Protein 8DY3 (pdb70)

Radius of gyration: 17.43 Å; Cα contacts (8 Å, |Δi|>4): 649; chains: 1; bounding box: 45×39×39 Å

Solvent-accessible surface area: 10621 Å² total; per-residue (Å²): 122,29,98,10,76,10,37,53,77,47,120,56,134,60,42,69,63,12,116,1,30,0,95,5,47,60,39,68,9,55,64,51,85,0,1,0,0,23,26,17,98,87,13,14,9,27,8,0,0,6,0,20,2,52,98,59,67,41,135,53,8,88,83,10,117,62,68,9,71,5,36,24,56,118,97,81,29,8,0,42,0,52,3,77,58,3,84,42,65,6,30,1,51,0,10,0,0,13,8,66,51,76,32,7,2,25,78,29,0,103,11,1,80,0,50,7,52,121,116,68,58,89,76,68,26,45,128,57,70,42,10,28,4,73,19,45,64,47,71,30,52,27,37,73,46,67,154,0,77,0,28,0,132,10,78,90,71,1,49,38,72,76,0,0,0,0,1,20,50,109,93,101,25,2,88,7,0,0,63,18,2,73,41,103,14,124,80,16,42,116,39,1,50,10,62,38,73,24,51,72,3,41,0,17,0,56,135,2,46,100,88,1,27,4,38,0,10,0,0,0,17,109,18,113,19,33,20,22,1,56,9,0,107,3,60,98,117,71,154

Secondary structure (DSSP, 8-state):
--EEEEPPPEEE-TT--EEEEEEEESS-GGGSEEEEEEE-TT---EEEEEEETTTTEEEE-TTTBTTEEEEEEGGGTEEEEEESS--GGG-EEEEEEEE-SSSSS-EE---EEEEE---PPPTT--TT-PPPEEEE-SEEEE-TT--EEEEEEEEEEE-GGGEEEEEE-TTS--EEEEETTTEEPTT--TTEEEEEEEEEEEEEESS--GGG-SEEEEEE-SSSSPEE---EEEEEPP-

B-factor: mean 24.26, std 7.74, range [11.68, 59.35]

Foldseek 3Di:
DWAKAKDAAAEEAWFAKDKIKIAIDDDQLQQKKKWKWWAAVPFFIHTAKIARQVVRDIDGAPVCVVAWGWGADNVRSMIMIMGNTDDQRRQTWMKMFIGNLQFAGAYIYWTYGYHYPDDYDDLQDDPPPDKHWAKPPQEAAEAFFAKDKIKIFIPWFAQLQFKFKWWAAPPTDIHTAGGSQFHGHPPHDVLWGKDDGTGIIMIMRRGHHPRRQTWMKMWGDRDPPTDIHRTYGYHYHDD

CATH classification: 2.60.40.10 (+1 more: 2.60.40.10)

Nearest PDB structures (foldseek):
  8dy3-assembly1_A  TM=1.004E+00  e=2.533E-52  Homo sapiens
  4h0i-assembly1_A  TM=9.393E-01  e=2.538E-33  Mus musculus
  8dgr-assembly1_A  TM=9.103E-01  e=3.191E-29  Artichoke mottled crinkle virus
  7zwf-assembly1_B-2  TM=9.165E-01  e=5.424E-29  Mus musculus
  7z4t-assembly1_H  TM=5.509E-01  e=1.084E-21  Homo sapiens

Structure (mmCIF, N/CA/C/O backbone):
data_8DY3
#
_entry.id   8DY3
#
_cell.length_a   63.030
_cell.length_b   63.030
_cell.length_c   124.960
_cell.angle_alpha   90.000
_cell.angle_beta   90.000
_cell.angle_gamma   90.000
#
_symmetry.space_group_name_H-M   'P 41 21 2'
#
loop_
_entity.id
_entity.type
_entity.pdbx_description
1 polymer 'spFv GLK2 HL'
2 non-polymer 'SULFATE ION'
3 water water
#
loop_
_atom_site.group_PDB
_atom_site.id
_atom_site.type_symbol
_atom_site.label_atom_id
_atom_site.label_alt_id
_atom_site.label_comp_id
_atom_site.label_asym_id
_atom_site.label_entity_id
_atom_site.label_seq_id
_atom_site.pdbx_PDB_ins_code
_atom_site.Cartn_x
_atom_site.Cartn_y
_atom_site.Cartn_z
_atom_site.occupancy
_atom_site.B_iso_or_equiv
_atom_site.auth_seq_id
_atom_site.auth_comp_id
_atom_site.auth_asym_id
_atom_site.auth_atom_id
_atom_site.pdbx_PDB_model_num
ATOM 1 N N . GLU A 1 1 ? 58.035 45.260 140.066 1.00 32.49 1 GLU A N 1
ATOM 2 C CA . GLU A 1 1 ? 58.868 44.071 140.199 1.00 33.37 1 GLU A CA 1
ATOM 3 C C . GLU A 1 1 ? 58.090 42.821 139.788 1.00 25.65 1 GLU A C 1
ATOM 4 O O . GLU A 1 1 ? 56.906 42.698 140.089 1.00 23.56 1 GLU A O 1
ATOM 6 N N . VAL A 1 2 ? 58.761 41.899 139.097 1.00 23.22 2 VAL A N 1
ATOM 7 C CA . VAL A 1 2 ? 58.154 40.610 138.773 1.00 20.36 2 VAL A CA 1
ATOM 8 C C . VAL A 1 2 ? 58.048 39.772 140.039 1.00 22.56 2 VAL A C 1
ATOM 9 O O . VAL A 1 2 ? 59.032 39.616 140.777 1.00 22.44 2 VAL A O 1
ATOM 13 N N . GLN A 1 3 ? 56.864 39.203 140.286 1.00 19.38 3 GLN A N 1
ATOM 14 C CA . GLN A 1 3 ? 56.690 38.269 141.391 1.00 20.90 3 GLN A CA 1
ATOM 15 C C . GLN A 1 3 ? 55.814 37.100 140.970 1.00 21.39 3 GLN A C 1
ATOM 16 O O . GLN A 1 3 ? 54.890 37.253 140.171 1.00 19.91 3 GLN A O 1
ATOM 22 N N . LEU A 1 4 ? 56.114 35.933 141.536 1.00 18.77 4 LEU A N 1
ATOM 23 C CA . LEU A 1 4 ? 55.256 34.755 141.457 1.00 17.60 4 LEU A CA 1
ATOM 24 C C . LEU A 1 4 ? 54.891 34.360 142.875 1.00 19.21 4 LEU A C 1
ATOM 25 O O . LEU A 1 4 ? 55.781 34.160 143.709 1.00 18.65 4 LEU A O 1
ATOM 30 N N . VAL A 1 5 ? 53.592 34.265 143.158 1.00 18.71 5 VAL A N 1
ATOM 31 C CA . VAL A 1 5 ? 53.096 33.977 144.496 1.00 19.82 5 VAL A CA 1
ATOM 32 C C . VAL A 1 5 ? 52.297 32.684 144.435 1.00 19.04 5 VAL A C 1
ATOM 33 O O . VAL A 1 5 ? 51.332 32.585 143.663 1.00 19.19 5 VAL A O 1
ATOM 37 N N . GLN A 1 6 ? 52.674 31.714 145.264 1.00 17.93 6 GLN A N 1
ATOM 38 C CA . GLN A 1 6 ? 52.066 30.388 145.233 1.00 18.08 6 GLN A CA 1
ATOM 39 C C . GLN A 1 6 ? 51.106 30.189 146.399 1.00 19.14 6 GLN A C 1
ATOM 40 O O . GLN A 1 6 ? 51.139 30.910 147.401 1.00 19.69 6 GLN A O 1
ATOM 46 N N . SER A 1 7 ? 50.245 29.185 146.264 1.00 18.41 7 SER A N 1
ATOM 47 C CA . SER A 1 7 ? 49.244 28.917 147.287 1.00 18.79 7 SER A CA 1
ATOM 48 C C . SER A 1 7 ? 49.883 28.224 148.499 1.00 21.09 7 SER A C 1
ATOM 49 O O . SER A 1 7 ? 51.053 27.825 148.481 1.00 18.38 7 SER A O 1
ATOM 52 N N . GLY A 1 8 ? 49.096 28.081 149.576 1.00 20.52 8 GLY A N 1
ATOM 53 C CA . GLY A 1 8 ? 49.643 27.652 150.849 1.00 20.33 8 GLY A CA 1
ATOM 54 C C . GLY A 1 8 ? 49.872 26.152 150.944 1.00 21.52 8 GLY A C 1
ATOM 55 O O . GLY A 1 8 ? 49.464 25.374 150.085 1.00 19.74 8 GLY A O 1
ATOM 56 N N . ALA A 1 9 ? 50.521 25.750 152.038 1.00 19.19 9 ALA A N 1
ATOM 57 C CA . ALA A 1 9 ? 50.878 24.355 152.260 1.00 20.81 9 ALA A CA 1
ATOM 58 C C . ALA A 1 9 ? 49.651 23.446 152.260 1.00 24.19 9 ALA A C 1
ATOM 59 O O . ALA A 1 9 ? 48.555 23.841 152.662 1.00 21.98 9 ALA A O 1
ATOM 61 N N . GLU A 1 10 ? 49.862 22.202 151.827 1.00 21.21 10 GLU A N 1
ATOM 62 C CA . GLU A 1 10 ? 48.815 21.192 151.704 1.00 19.16 10 GLU A CA 1
ATOM 63 C C . GLU A 1 10 ? 49.241 19.912 152.395 1.00 21.49 10 GLU A C 1
ATOM 64 O O . GLU A 1 10 ? 50.407 19.510 152.314 1.00 20.45 10 GLU A O 1
ATOM 70 N N . VAL A 1 11 ? 48.281 19.252 153.048 1.00 20.27 11 VAL A N 1
ATOM 71 C CA . VAL A 1 11 ? 48.490 17.946 153.656 1.00 19.66 11 VAL A CA 1
ATOM 72 C C . VAL A 1 11 ? 47.407 17.007 153.142 1.00 20.65 11 VAL A C 1
ATOM 73 O O . VAL A 1 11 ? 46.215 17.292 153.293 1.00 22.46 11 VAL A O 1
ATOM 77 N N . LYS A 1 12 ? 47.822 15.879 152.573 1.00 20.98 12 LYS A N 1
ATOM 78 C CA . LYS A 1 12 ? 46.921 14.982 151.869 1.00 21.71 12 LYS A CA 1
ATOM 79 C C . LYS A 1 12 ? 47.305 13.543 152.157 1.00 22.18 12 LYS A C 1
ATOM 80 O O . LYS A 1 12 ? 48.377 13.249 152.687 1.00 23.37 12 LYS A O 1
ATOM 86 N N . LYS A 1 13 ? 46.414 12.634 151.785 1.00 22.12 13 LYS A N 1
ATOM 87 C CA . LYS A 1 13 ? 46.678 11.214 151.845 1.00 23.11 13 LYS A CA 1
ATOM 88 C C . LYS A 1 13 ? 46.809 10.665 150.428 1.00 20.67 13 LYS A C 1
ATOM 89 O O . LYS A 1 13 ? 46.263 11.264 149.492 1.00 19.67 13 LYS A O 1
ATOM 95 N N . PRO A 1 14 ? 47.549 9.569 150.228 1.00 18.63 14 PRO A N 1
ATOM 96 C CA . PRO A 1 14 ? 47.683 8.990 148.881 1.00 19.34 14 PRO A CA 1
ATOM 97 C C . PRO A 1 14 ? 46.323 8.725 148.248 1.00 19.07 14 PRO A C 1
ATOM 98 O O . PRO A 1 14 ? 45.369 8.321 148.920 1.00 19.93 14 PRO A O 1
ATOM 102 N N . GLY A 1 15 ? 46.241 8.970 146.938 1.00 17.98 15 GLY A N 1
ATOM 103 C CA . GLY A 1 15 ? 45.035 8.813 146.171 1.00 21.40 15 GLY A CA 1
ATOM 104 C C . GLY A 1 15 ? 44.255 10.096 145.992 1.00 18.50 15 GLY A C 1
ATOM 105 O O . GLY A 1 15 ? 43.503 10.224 145.014 1.00 20.50 15 GLY A O 1
ATOM 106 N N . GLU A 1 16 ? 44.404 11.042 146.915 1.00 18.01 16 GLU A N 1
ATOM 107 C CA . GLU A 1 16 ? 43.622 12.260 146.827 1.00 17.57 16 GLU A CA 1
ATOM 108 C C . GLU A 1 16 ? 44.105 13.123 145.670 1.00 18.24 16 GLU A C 1
ATOM 109 O O . GLU A 1 16 ? 45.265 13.062 145.256 1.00 17.01 16 GLU A O 1
ATOM 115 N N . SER A 1 17 ? 43.185 13.895 145.120 1.00 17.80 17 SER A N 1
ATOM 116 C CA . SER A 1 17 ? 43.524 14.891 144.120 1.00 17.69 17 SER A CA 1
ATOM 117 C C . SER A 1 17 ? 43.939 16.176 144.820 1.00 18.18 17 SER A C 1
ATOM 118 O O . SER A 1 17 ? 43.612 16.414 145.986 1.00 20.57 17 SER A O 1
ATOM 121 N N . LEU A 1 18 ? 44.669 17.010 144.090 1.00 17.26 18 LEU A N 1
ATOM 122 C CA . LEU A 1 18 ? 45.148 18.265 144.645 1.00 18.42 18 LEU A CA 1
ATOM 123 C C . LEU A 1 18 ? 45.476 19.193 143.492 1.00 17.73 18 LEU A C 1
ATOM 124 O O . LEU A 1 18 ? 46.073 18.761 142.504 1.00 18.82 18 LEU A O 1
ATOM 129 N N . LYS A 1 19 ? 45.130 20.472 143.644 1.00 20.85 19 LYS A N 1
ATOM 130 C CA . LYS A 1 19 ? 45.466 21.499 142.665 1.00 17.20 19 LYS A CA 1
ATOM 131 C C . LYS A 1 19 ? 46.091 22.671 143.403 1.00 18.70 19 LYS A C 1
ATOM 132 O O . LYS A 1 19 ? 45.476 23.205 144.329 1.00 18.99 19 LYS A O 1
ATOM 138 N N . ILE A 1 20 ? 47.318 23.045 143.018 1.00 18.53 20 ILE A N 1
ATOM 139 C CA . ILE A 1 20 ? 47.988 24.201 143.610 1.00 16.39 20 ILE A CA 1
ATOM 140 C C . ILE A 1 20 ? 48.199 25.268 142.541 1.00 17.32 20 ILE A C 1
ATOM 141 O O . ILE A 1 20 ? 48.166 24.994 141.340 1.00 17.67 20 ILE A O 1
ATOM 146 N N . SER A 1 21 ? 48.408 26.507 142.988 1.00 16.64 21 SER A N 1
ATOM 147 C CA . SER A 1 21 ? 48.380 27.632 142.072 1.00 17.51 21 SER A CA 1
ATOM 148 C C . SER A 1 21 ? 49.625 28.509 142.186 1.00 17.80 21 SER A C 1
ATOM 149 O O . SER A 1 21 ? 50.323 28.545 143.210 1.00 17.63 21 SER A O 1
ATOM 152 N N . CYS A 1 22 ? 49.843 29.261 141.110 1.00 17.33 22 CYS A N 1
ATOM 153 C CA . CYS A 1 22 ? 51.005 30.128 140.944 1.00 15.95 22 CYS A CA 1
ATOM 154 C C . CYS A 1 22 ? 50.521 31.395 140.254 1.00 18.08 22 CYS A C 1
ATOM 155 O O . CYS A 1 22 ? 50.221 31.358 139.058 1.00 19.29 22 CYS A O 1
ATOM 158 N N . LYS A 1 23 ? 50.473 32.510 140.985 1.00 17.54 23 LYS A N 1
ATOM 159 C CA . LYS A 1 23 ? 49.959 33.784 140.473 1.00 20.12 23 LYS A CA 1
ATOM 160 C C . LYS A 1 23 ? 51.099 34.716 140.075 1.00 17.45 23 LYS A C 1
ATOM 161 O O . LYS A 1 23 ? 51.962 35.031 140.902 1.00 20.83 23 LYS A O 1
ATOM 167 N N . GLY A 1 24 ? 51.087 35.191 138.830 1.00 15.86 24 GLY A N 1
ATOM 168 C CA . GLY A 1 24 ? 52.105 36.114 138.372 1.00 17.75 24 GLY A CA 1
ATOM 169 C C . GLY A 1 24 ? 51.670 37.572 138.497 1.00 20.48 24 GLY A C 1
ATOM 170 O O . GLY A 1 24 ? 50.500 37.906 138.366 1.00 20.08 24 GLY A O 1
ATOM 171 N N . SER A 1 25 ? 52.632 38.453 138.763 1.00 20.14 25 SER A N 1
ATOM 172 C CA . SER A 1 25 ? 52.320 39.871 138.891 1.00 19.76 25 SER A CA 1
ATOM 173 C C . SER A 1 25 ? 53.516 40.678 138.416 1.00 19.46 25 SER A C 1
ATOM 174 O O . SER A 1 25 ? 54.660 40.229 138.517 1.00 18.98 25 SER A O 1
ATOM 177 N N . GLY A 1 26 ? 53.250 41.882 137.915 1.00 17.58 26 GLY A N 1
ATOM 178 C CA . GLY A 1 26 ? 54.312 42.764 137.459 1.00 18.52 26 GLY A CA 1
ATOM 179 C C . GLY A 1 26 ? 54.883 42.476 136.088 1.00 20.55 26 GLY A C 1
ATOM 180 O O . GLY A 1 26 ? 55.962 42.993 135.759 1.00 21.31 26 GLY A O 1
ATOM 181 N N . TYR A 1 27 ? 54.202 41.681 135.270 1.00 17.17 27 TYR A N 1
ATOM 182 C CA . TYR A 1 27 ? 54.689 41.371 133.935 1.00 19.32 27 TYR A CA 1
ATOM 183 C C . TYR A 1 27 ? 53.525 40.808 133.131 1.00 19.10 27 TYR A C 1
ATOM 184 O O . TYR A 1 27 ? 52.490 40.433 133.684 1.00 19.97 27 TYR A O 1
ATOM 193 N N . SER A 1 28 ? 53.705 40.760 131.813 1.00 22.41 28 SER A N 1
ATOM 194 C CA A SER A 1 28 ? 52.682 40.243 130.911 0.56 22.79 28 SER A CA 1
ATOM 195 C CA B SER A 1 28 ? 52.686 40.240 130.902 0.44 22.33 28 SER A CA 1
ATOM 196 C C . SER A 1 28 ? 52.684 38.719 130.966 1.00 21.81 28 SER A C 1
ATOM 197 O O . SER A 1 28 ? 53.569 38.069 130.397 1.00 21.39 28 SER A O 1
ATOM 202 N N . PHE A 1 29 ? 51.672 38.158 131.626 1.00 20.26 29 PHE A N 1
ATOM 203 C CA . PHE A 1 29 ? 51.614 36.726 131.905 1.00 21.91 29 PHE A CA 1
ATOM 204 C C . PHE A 1 29 ? 51.779 35.877 130.649 1.00 23.92 29 PHE A C 1
ATOM 205 O O . PHE A 1 29 ? 52.538 34.903 130.645 1.00 23.34 29 PHE A O 1
ATOM 213 N N . THR A 1 30 ? 51.070 36.216 129.571 1.00 23.34 30 THR A N 1
ATOM 214 C CA . THR A 1 30 ? 51.066 35.324 128.411 1.00 23.91 30 THR A CA 1
ATOM 215 C C . THR A 1 30 ? 52.372 35.339 127.630 1.00 25.10 30 THR A C 1
ATOM 216 O O . THR A 1 30 ? 52.545 34.500 126.739 1.00 27.44 30 THR A O 1
ATOM 220 N N . SER A 1 31 ? 53.293 36.249 127.940 1.00 22.12 31 SER A N 1
ATOM 221 C CA . SER A 1 31 ? 54.545 36.370 127.216 1.00 23.00 31 SER A CA 1
ATOM 222 C C . SER A 1 31 ? 55.637 35.453 127.747 1.00 23.26 31 SER A C 1
ATOM 223 O O . SER A 1 31 ? 56.720 35.397 127.157 1.00 21.84 31 SER A O 1
ATOM 226 N N . TYR A 1 32 ? 55.394 34.743 128.842 1.00 21.79 32 TYR A N 1
ATOM 227 C CA . TYR A 1 32 ? 56.416 33.894 129.444 1.00 22.45 32 TYR A CA 1
ATOM 228 C C . TYR A 1 32 ? 55.828 32.537 129.782 1.00 19.88 32 TYR A C 1
ATOM 229 O O . TYR A 1 32 ? 54.675 32.435 130.213 1.00 24.30 32 TYR A O 1
ATOM 238 N N . TRP A 1 33 ? 56.632 31.498 129.626 1.00 17.92 33 TRP A N 1
ATOM 239 C CA . TRP A 1 33 ? 56.175 30.169 129.986 1.00 17.55 33 TRP A CA 1
ATOM 240 C C . TRP A 1 33 ? 56.349 29.964 131.489 1.00 18.51 33 TRP A C 1
ATOM 241 O O . TRP A 1 33 ? 57.165 30.629 132.124 1.00 20.97 33 TRP A O 1
ATOM 252 N N . ILE A 1 34 ? 55.552 29.068 132.065 1.00 17.79 34 ILE A N 1
ATOM 253 C CA . ILE A 1 34 ? 55.661 28.734 133.483 1.00 16.10 34 ILE A CA 1
ATOM 254 C C . ILE A 1 34 ? 56.087 27.278 133.594 1.00 19.31 34 ILE A C 1
ATOM 255 O O . ILE A 1 34 ? 55.389 26.389 133.094 1.00 16.76 34 ILE A O 1
ATOM 260 N N . SER A 1 35 ? 57.198 27.036 134.288 1.00 16.50 35 SER A N 1
ATOM 261 C CA . SER A 1 35 ? 57.669 25.691 134.611 1.00 15.95 35 SER A CA 1
ATOM 262 C C . SER A 1 35 ? 57.309 25.351 136.050 1.00 17.71 35 SER A C 1
ATOM 263 O O . SER A 1 35 ? 57.230 26.234 136.906 1.00 16.82 35 SER A O 1
ATOM 266 N N . TRP A 1 36 ? 57.091 24.062 136.313 1.00 14.81 36 TRP A N 1
ATOM 267 C CA . TRP A 1 36 ? 56.943 23.561 137.672 1.00 15.82 36 TRP A CA 1
ATOM 268 C C . TRP A 1 36 ? 58.157 22.707 138.031 1.00 15.67 36 TRP A C 1
ATOM 269 O O . TRP A 1 36 ? 58.584 21.863 137.235 1.00 15.31 36 TRP A O 1
ATOM 280 N N . VAL A 1 37 ? 58.694 22.917 139.235 1.00 15.62 37 VAL A N 1
ATOM 281 C CA . VAL A 1 37 ? 59.938 22.296 139.684 1.00 14.33 37 VAL A CA 1
ATOM 282 C C . VAL A 1 37 ? 59.697 21.721 141.075 1.00 16.85 37 VAL A C 1
ATOM 283 O O . VAL A 1 37 ? 59.142 22.401 141.942 1.00 18.66 37 VAL A O 1
ATOM 287 N N . ARG A 1 38 ? 60.106 20.479 141.290 1.00 14.26 38 ARG A N 1
ATOM 288 C CA . ARG A 1 38 ? 59.874 19.782 142.548 1.00 19.56 38 ARG A CA 1
ATOM 289 C C . ARG A 1 38 ? 61.184 19.596 143.304 1.00 17.92 38 ARG A C 1
ATOM 290 O O . ARG A 1 38 ? 62.246 19.448 142.702 1.00 18.61 38 ARG A O 1
ATOM 298 N N . GLN A 1 39 ? 61.111 19.619 144.630 1.00 14.89 39 GLN A N 1
ATOM 299 C CA . GLN A 1 39 ? 62.271 19.287 145.452 1.00 15.38 39 GLN A CA 1
ATOM 300 C C . GLN A 1 39 ? 61.790 18.394 146.588 1.00 16.62 39 GLN A C 1
ATOM 301 O O . GLN A 1 39 ? 61.276 18.891 147.590 1.00 16.51 39 GLN A O 1
ATOM 307 N N . MET A 1 40 ? 61.910 17.083 146.402 1.00 18.04 40 MET A N 1
ATOM 308 C CA . MET A 1 40 ? 61.597 16.162 147.484 1.00 18.75 40 MET A CA 1
ATOM 309 C C . MET A 1 40 ? 62.580 16.377 148.628 1.00 20.28 40 MET A C 1
ATOM 310 O O . MET A 1 40 ? 63.688 16.878 148.414 1.00 18.57 40 MET A O 1
ATOM 315 N N . PRO A 1 41 ? 62.179 16.032 149.862 1.00 23.03 41 PRO A N 1
ATOM 316 C CA . PRO A 1 41 ? 63.047 16.276 151.025 1.00 22.76 41 PRO A CA 1
ATOM 317 C C . PRO A 1 41 ? 64.426 15.659 150.848 1.00 19.32 41 PRO A C 1
ATOM 318 O O . PRO A 1 41 ? 64.549 14.454 150.600 1.00 20.08 41 PRO A O 1
ATOM 322 N N . GLY A 1 42 ? 65.461 16.491 150.925 1.00 23.38 42 GLY A N 1
ATOM 323 C CA . GLY A 1 42 ? 66.829 16.046 150.789 1.00 21.79 42 GLY A CA 1
ATOM 324 C C . GLY A 1 42 ? 67.317 15.845 149.372 1.00 23.28 42 GLY A C 1
ATOM 325 O O . GLY A 1 42 ? 68.476 15.449 149.191 1.00 25.24 42 GLY A O 1
ATOM 326 N N . CYS A 1 43 ? 66.494 16.118 148.361 1.00 20.56 43 CYS A N 1
ATOM 327 C CA . CYS A 1 43 ? 66.855 15.870 146.971 1.00 19.37 43 CYS A CA 1
ATOM 328 C C . CYS A 1 43 ? 67.121 17.179 146.234 1.00 20.63 43 CYS A C 1
ATOM 329 O O . CYS A 1 43 ? 66.894 18.280 146.744 1.00 21.57 43 CYS A O 1
ATOM 332 N N . GLY A 1 44 ? 67.633 17.038 145.019 1.00 20.89 44 GLY A N 1
ATOM 333 C CA . GLY A 1 44 ? 67.865 18.180 144.160 1.00 24.68 44 GLY A CA 1
ATOM 334 C C . GLY A 1 44 ? 66.592 18.616 143.461 1.00 23.11 44 GLY A C 1
ATOM 335 O O . GLY A 1 44 ? 65.527 18.023 143.604 1.00 22.92 44 GLY A O 1
ATOM 336 N N . LEU A 1 45 ? 66.715 19.683 142.682 1.00 19.67 45 LEU A N 1
ATOM 337 C CA . LEU A 1 45 ? 65.575 20.198 141.933 1.00 19.06 45 LEU A CA 1
ATOM 338 C C . LEU A 1 45 ? 65.254 19.281 140.757 1.00 17.08 45 LEU A C 1
ATOM 339 O O . LEU A 1 45 ? 66.158 18.785 140.087 1.00 17.36 45 LEU A O 1
ATOM 344 N N . GLU A 1 46 ? 63.958 19.073 140.492 1.00 16.17 46 GLU A N 1
ATOM 345 C CA . GLU A 1 46 ? 63.487 18.274 139.358 1.00 16.17 46 GLU A CA 1
ATOM 346 C C . GLU A 1 46 ? 62.508 19.093 138.537 1.00 16.19 46 GLU A C 1
ATOM 347 O O . GLU A 1 46 ? 61.474 19.513 139.060 1.00 16.82 46 GLU A O 1
ATOM 353 N N . TRP A 1 47 ? 62.776 19.239 137.242 1.00 16.93 47 TRP A N 1
ATOM 354 C CA . TRP A 1 47 ? 61.839 19.911 136.340 1.00 15.18 47 TRP A CA 1
ATOM 355 C C . TRP A 1 47 ? 60.685 18.962 135.995 1.00 18.14 47 TRP A C 1
ATOM 356 O O . TRP A 1 47 ? 60.922 17.838 135.529 1.00 19.76 47 TRP A O 1
ATOM 367 N N . MET A 1 48 ? 59.443 19.393 136.251 1.00 15.72 48 MET A N 1
ATOM 368 C CA . MET A 1 48 ? 58.272 18.545 136.031 1.00 15.34 48 MET A CA 1
ATOM 369 C C . MET A 1 48 ? 57.626 18.752 134.672 1.00 17.12 48 MET A C 1
ATOM 370 O O . MET A 1 48 ? 57.120 17.795 134.076 1.00 18.00 48 MET A O 1
ATOM 375 N N . GLY A 1 49 ? 57.590 19.987 134.203 1.00 16.45 49 GLY A N 1
ATOM 376 C CA . GLY A 1 49 ? 56.852 20.303 132.998 1.00 15.64 49 GLY A CA 1
ATOM 377 C C . GLY A 1 49 ? 56.706 21.801 132.861 1.00 17.34 49 GLY A C 1
ATOM 378 O O . GLY A 1 49 ? 57.158 22.575 133.708 1.00 16.47 49 GLY A O 1
ATOM 379 N N . ILE A 1 50 ? 56.060 22.202 131.772 1.00 15.24 50 ILE A N 1
ATOM 380 C CA . ILE A 1 50 ? 56.010 23.615 131.420 1.00 17.66 50 ILE A CA 1
ATOM 381 C C . ILE A 1 50 ? 54.713 23.880 130.672 1.00 19.19 50 ILE A C 1
ATOM 382 O O . ILE A 1 50 ? 54.165 22.989 130.015 1.00 16.10 50 ILE A O 1
ATOM 387 N N . ILE A 1 51 ? 54.204 25.109 130.790 1.00 16.90 51 ILE A N 1
ATOM 388 C CA . ILE A 1 51 ? 53.018 25.522 130.039 1.00 17.27 51 ILE A CA 1
ATOM 389 C C . ILE A 1 51 ? 53.277 26.872 129.387 1.00 20.15 51 ILE A C 1
ATOM 390 O O . ILE A 1 51 ? 53.935 27.744 129.962 1.00 17.31 51 ILE A O 1
ATOM 395 N N . ASP A 1 52 ? 52.771 27.031 128.166 1.00 18.88 52 ASP A N 1
ATOM 396 C CA . ASP A 1 52 ? 52.717 28.327 127.507 1.00 18.74 52 ASP A CA 1
ATOM 397 C C . ASP A 1 52 ? 51.344 28.902 127.800 1.00 20.05 52 ASP A C 1
ATOM 398 O O . ASP A 1 52 ? 50.347 28.374 127.286 1.00 18.77 52 ASP A O 1
ATOM 403 N N . PRO A 1 53 ? 51.231 29.958 128.611 1.00 20.01 53 PRO A N 1
ATOM 404 C CA . PRO A 1 53 ? 49.898 30.439 129.002 1.00 20.33 53 PRO A CA 1
ATOM 405 C C . PRO A 1 53 ? 49.111 31.021 127.854 1.00 21.67 53 PRO A C 1
ATOM 406 O O . PRO A 1 53 ? 47.885 31.138 127.978 1.00 23.93 53 PRO A O 1
ATOM 410 N N . SER A 1 54 ? 49.767 31.392 126.749 1.00 22.18 54 SER A N 1
ATOM 411 C CA . SER A 1 54 ? 49.029 32.001 125.642 1.00 24.05 54 SER A CA 1
ATOM 412 C C . SER A 1 54 ? 48.051 31.013 125.017 1.00 27.84 54 SER A C 1
ATOM 413 O O . SER A 1 54 ? 46.977 31.416 124.549 1.00 25.72 54 SER A O 1
ATOM 416 N N . ASP A 1 55 ? 48.381 29.719 125.033 1.00 21.96 55 ASP A N 1
ATOM 417 C CA . ASP A 1 55 ? 47.548 28.725 124.369 1.00 23.44 55 ASP A CA 1
ATOM 418 C C . ASP A 1 55 ? 47.412 27.430 125.156 1.00 22.61 55 ASP A C 1
ATOM 419 O O . ASP A 1 55 ? 46.768 26.489 124.670 1.00 21.47 55 ASP A O 1
ATOM 424 N N . SER A 1 56 ? 47.991 27.358 126.354 1.00 22.16 56 SER A N 1
ATOM 425 C CA . SER A 1 56 ? 47.938 26.203 127.244 1.00 23.06 56 SER A CA 1
ATOM 426 C C . SER A 1 56 ? 48.636 24.980 126.665 1.00 24.51 56 SER A C 1
ATOM 427 O O . SER A 1 56 ? 48.405 23.859 127.132 1.00 23.14 56 SER A O 1
ATOM 430 N N . ASP A 1 57 ? 49.522 25.176 125.689 1.00 19.77 57 ASP A N 1
ATOM 431 C CA . ASP A 1 57 ? 50.384 24.087 125.246 1.00 22.30 57 ASP A CA 1
ATOM 432 C C . ASP A 1 57 ? 51.319 23.670 126.375 1.00 21.46 57 ASP A C 1
ATOM 433 O O . ASP A 1 57 ? 51.888 24.515 127.066 1.00 20.39 57 ASP A O 1
ATOM 438 N N . THR A 1 58 ? 51.480 22.362 126.561 1.00 19.04 58 THR A N 1
ATOM 43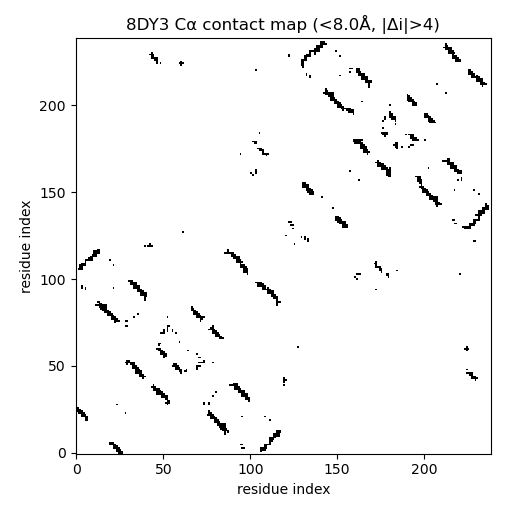9 C CA . THR A 1 58 ? 52.261 21.838 127.677 1.00 17.43 58 THR A CA 1
ATOM 440 C C . THR A 1 58 ? 53.265 20.797 127.210 1.00 20.39 58 THR A C 1
ATOM 441 O O . THR A 1 58 ? 53.041 20.092 126.219 1.00 19.23 58 THR A O 1
ATOM 445 N N . ARG A 1 59 ? 54.378 20.701 127.947 1.00 17.58 59 ARG A N 1
ATOM 446 C CA . ARG A 1 59 ? 55.294 19.574 127.838 1.0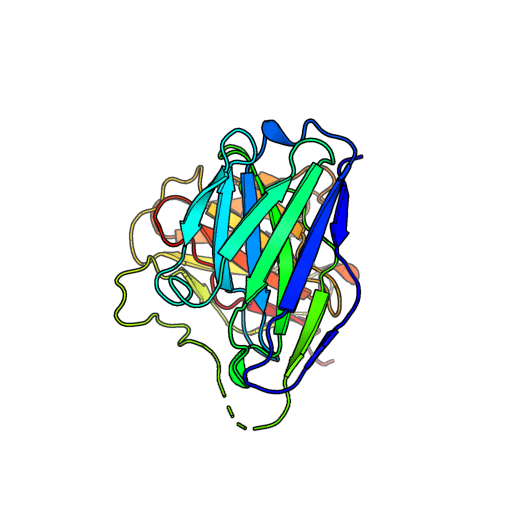0 18.34 59 ARG A CA 1
ATOM 447 C C . ARG A 1 59 ? 55.620 19.075 129.236 1.00 21.37 59 ARG A C 1
ATOM 448 O O . ARG A 1 59 ? 55.611 19.844 130.198 1.00 18.58 59 ARG A O 1
ATOM 456 N N . TYR A 1 60 ? 55.892 17.780 129.346 1.00 17.34 60 TYR A N 1
ATOM 457 C CA . TYR A 1 60 ? 56.073 17.142 130.643 1.00 17.67 60 TYR A CA 1
ATOM 458 C C . TYR A 1 60 ? 57.346 16.316 130.638 1.00 19.27 60 TYR A C 1
ATOM 459 O O . TYR A 1 60 ? 57.654 15.649 129.645 1.00 19.85 60 TYR A O 1
ATOM 468 N N . SER A 1 61 ? 58.072 16.341 131.750 1.00 16.34 61 SER A N 1
ATOM 469 C CA . SER A 1 61 ? 59.123 15.358 131.932 1.00 18.95 61 SER A CA 1
ATOM 470 C C . SER A 1 61 ? 58.507 13.960 131.896 1.00 19.83 61 SER A C 1
ATOM 471 O O . SER A 1 61 ? 57.390 13.764 132.390 1.00 19.92 61 SER A O 1
ATOM 474 N N . PRO A 1 62 ? 59.192 12.971 131.317 1.00 22.33 62 PRO A N 1
ATOM 475 C CA . PRO A 1 62 ? 58.582 11.636 131.225 1.00 22.72 62 PRO A CA 1
ATOM 476 C C . PRO A 1 62 ? 58.251 11.028 132.579 1.00 25.73 62 PRO A C 1
ATOM 477 O O . PRO A 1 62 ? 57.325 10.213 132.660 1.00 28.56 62 PRO A O 1
ATOM 481 N N . SER A 1 63 ? 58.961 11.420 133.647 1.00 25.13 63 SER A N 1
ATOM 482 C CA . SER A 1 63 ? 58.636 10.934 134.986 1.00 29.18 63 SER A CA 1
ATOM 483 C C . SER A 1 63 ? 57.272 11.418 135.469 1.00 27.49 63 SER A C 1
ATOM 484 O O . SER A 1 63 ? 56.668 10.773 136.329 1.00 31.79 63 SER A O 1
ATOM 487 N N . PHE A 1 64 ? 56.777 12.537 134.944 1.00 24.02 64 PHE A N 1
ATOM 488 C CA . PHE A 1 64 ? 55.558 13.141 135.454 1.00 22.28 64 PHE A CA 1
ATOM 489 C C . PHE A 1 64 ? 54.391 13.082 134.483 1.00 24.15 64 PHE A C 1
ATOM 490 O O . PHE A 1 64 ? 53.244 13.274 134.904 1.00 24.20 64 PHE A O 1
ATOM 498 N N . GLN A 1 65 ? 54.647 12.782 133.216 1.00 23.54 65 GLN A N 1
ATOM 499 C CA . GLN A 1 65 ? 53.572 12.663 132.243 1.00 25.55 65 GLN A CA 1
ATOM 500 C C . GLN A 1 65 ? 52.564 11.617 132.707 1.00 28.89 65 GLN A C 1
ATOM 501 O O . GLN A 1 65 ? 52.938 10.516 133.120 1.00 30.20 65 GLN A O 1
ATOM 507 N N . GLY A 1 66 ? 51.279 11.973 132.672 1.00 27.95 66 GLY A N 1
ATOM 508 C CA . GLY A 1 66 ? 50.230 11.081 133.126 1.00 26.70 66 GLY A CA 1
ATOM 509 C C . GLY A 1 66 ? 49.970 11.092 134.615 1.00 31.59 66 GLY A C 1
ATOM 510 O O . GLY A 1 66 ? 48.931 10.576 135.050 1.00 33.21 66 GLY A O 1
ATOM 511 N N . GLN A 1 67 ? 50.872 11.665 135.410 1.00 26.56 67 GLN A N 1
ATOM 512 C CA . GLN A 1 67 ? 50.697 11.854 136.845 1.00 24.37 67 GLN A CA 1
ATOM 513 C C . GLN A 1 67 ? 50.158 13.231 137.207 1.00 27.91 67 GLN A C 1
ATOM 514 O O . GLN A 1 67 ? 49.400 13.360 138.178 1.00 25.78 67 GLN A O 1
ATOM 520 N N . VAL A 1 68 ? 50.535 14.272 136.459 1.00 24.04 68 VAL A N 1
ATOM 521 C CA . VAL A 1 68 ? 50.126 15.629 136.790 1.00 18.00 68 VAL A CA 1
ATOM 522 C C . VAL A 1 68 ? 49.604 16.299 135.534 1.00 21.15 68 VAL A C 1
ATOM 523 O O . VAL A 1 68 ? 49.894 15.882 134.410 1.00 21.74 68 VAL A O 1
ATOM 527 N N . THR A 1 69 ? 48.797 17.335 135.747 1.00 17.97 69 THR A N 1
ATOM 528 C CA . THR A 1 69 ? 48.319 18.210 134.684 1.00 19.44 69 THR A CA 1
ATOM 529 C C . THR A 1 69 ? 48.677 19.642 135.046 1.00 17.61 69 THR A C 1
ATOM 530 O O . THR A 1 69 ? 48.384 20.095 136.161 1.00 18.26 69 THR A O 1
ATOM 534 N N . ILE A 1 70 ? 49.356 20.322 134.128 1.00 17.36 70 ILE A N 1
ATOM 535 C CA . ILE A 1 70 ? 49.646 21.748 134.240 1.00 16.33 70 ILE A CA 1
ATOM 536 C C . ILE A 1 70 ? 48.611 22.499 133.413 1.00 19.62 70 ILE A C 1
ATOM 537 O O . ILE A 1 70 ? 48.295 22.103 132.281 1.00 18.43 70 ILE A O 1
ATOM 542 N N . SER A 1 71 ? 48.052 23.559 133.982 1.00 17.30 71 SER A N 1
ATOM 543 C CA . SER A 1 71 ? 47.029 24.339 133.293 1.00 18.64 71 SER A CA 1
ATOM 544 C C . SER A 1 71 ? 47.249 25.808 133.618 1.00 19.88 71 SER A C 1
ATOM 545 O O . SER A 1 71 ? 48.106 26.165 134.428 1.00 18.30 71 SER A O 1
ATOM 548 N N . ALA A 1 72 ? 46.477 26.671 132.969 1.00 17.43 72 ALA A N 1
ATOM 549 C CA . ALA A 1 72 ? 46.636 28.097 133.216 1.00 19.29 72 ALA A CA 1
ATOM 550 C C . ALA A 1 72 ? 45.299 28.777 132.999 1.00 25.35 72 ALA A C 1
ATOM 551 O O . ALA A 1 72 ? 44.460 28.304 132.223 1.00 25.05 72 ALA A O 1
ATOM 553 N N . ASP A 1 73 ? 45.089 29.869 133.725 1.00 21.69 73 ASP A N 1
ATOM 554 C CA . ASP A 1 73 ? 43.943 30.746 133.492 1.00 23.15 73 ASP A CA 1
ATOM 555 C C . ASP A 1 73 ? 44.561 32.106 133.209 1.00 21.90 73 ASP A C 1
ATOM 556 O O . ASP A 1 73 ? 44.866 32.869 134.128 1.00 21.65 73 ASP A O 1
ATOM 561 N N . LYS A 1 74 ? 44.744 32.403 131.927 1.00 21.05 74 LYS A N 1
ATOM 562 C CA . LYS A 1 74 ? 45.503 33.587 131.554 1.00 20.79 74 LYS A CA 1
ATOM 563 C C . LYS A 1 74 ? 44.765 34.871 131.899 1.00 25.26 74 LYS A C 1
ATOM 564 O O . LYS A 1 74 ? 45.404 35.917 132.051 1.00 24.39 74 LYS A O 1
ATOM 570 N N . SER A 1 75 ? 43.442 34.811 132.055 1.00 21.84 75 SER A N 1
ATOM 571 C CA . SER A 1 75 ? 42.699 36.012 132.417 1.00 25.00 75 SER A CA 1
ATOM 572 C C . SER A 1 75 ? 43.019 36.497 133.828 1.00 26.32 75 SER A C 1
ATOM 573 O O . SER A 1 75 ? 42.728 37.658 134.143 1.00 25.95 75 SER A O 1
ATOM 576 N N . ILE A 1 76 ? 43.596 35.645 134.687 1.00 21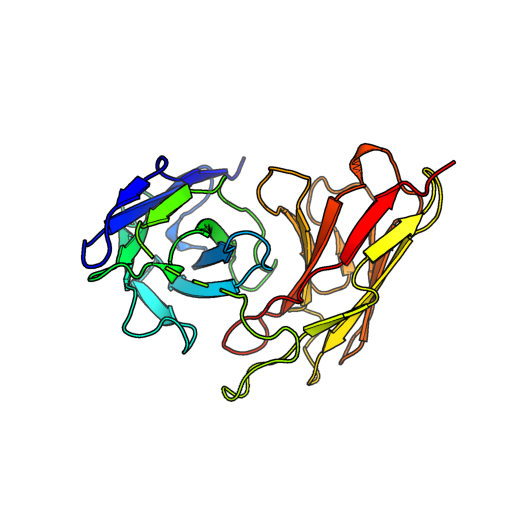.14 76 ILE A N 1
ATOM 577 C CA . ILE A 1 76 ? 43.952 36.050 136.047 1.00 22.39 76 ILE A CA 1
ATOM 578 C C . ILE A 1 76 ? 45.412 35.712 136.341 1.00 21.71 76 ILE A C 1
ATOM 579 O O . ILE A 1 76 ? 45.807 35.593 137.509 1.00 20.07 76 ILE A O 1
ATOM 584 N N . SER A 1 77 ? 46.215 35.562 135.282 1.00 20.52 77 SER A N 1
ATOM 585 C CA . SER A 1 77 ? 47.668 35.379 135.392 1.00 20.79 77 SER A CA 1
ATOM 586 C C . SER A 1 77 ? 48.047 34.275 136.381 1.00 20.47 77 SER A C 1
ATOM 587 O O . SER A 1 77 ? 48.975 34.432 137.179 1.00 20.05 77 SER A O 1
ATOM 590 N N . THR A 1 78 ? 47.333 33.149 136.337 1.00 19.78 78 THR A N 1
ATOM 591 C CA . THR A 1 78 ? 47.570 32.049 137.265 1.00 16.52 78 THR A CA 1
ATOM 592 C C . THR A 1 78 ? 47.841 30.757 136.504 1.00 19.43 78 THR A C 1
ATOM 593 O O . THR A 1 78 ? 47.103 30.402 135.571 1.00 20.42 78 THR A O 1
ATOM 597 N N . ALA A 1 79 ? 48.918 30.078 136.890 1.00 16.68 79 ALA A N 1
ATOM 598 C CA . ALA A 1 79 ? 49.221 28.723 136.450 1.00 17.64 79 ALA A CA 1
ATOM 599 C C . ALA A 1 79 ? 48.884 27.750 137.571 1.00 17.50 79 ALA A C 1
ATOM 600 O O . ALA A 1 79 ? 48.865 28.111 138.755 1.00 18.51 79 ALA A O 1
ATOM 602 N N . TYR A 1 80 ? 48.622 26.497 137.190 1.00 16.07 80 TYR A N 1
ATOM 603 C CA . TYR A 1 80 ? 48.177 25.486 138.136 1.00 17.23 80 TYR A CA 1
ATOM 604 C C . TYR A 1 80 ? 48.929 24.182 137.898 1.00 16.69 80 TYR A C 1
ATOM 605 O O . TYR A 1 80 ? 49.336 23.871 136.775 1.00 17.32 80 TYR A O 1
ATOM 614 N N . LEU A 1 81 ? 49.080 23.416 138.970 1.00 16.38 81 LEU A N 1
ATOM 615 C CA . LEU A 1 81 ? 49.638 22.071 138.927 1.00 16.10 81 LEU A CA 1
ATOM 616 C C . LEU A 1 81 ? 48.655 21.168 139.653 1.00 17.53 81 LEU A C 1
ATOM 617 O O . LEU A 1 81 ? 48.255 21.473 140.783 1.00 17.42 81 LEU A O 1
ATOM 622 N N . GLN A 1 82 ? 48.219 20.090 139.000 1.00 18.31 82 GLN A N 1
ATOM 623 C CA . GLN A 1 82 ? 47.149 19.261 139.542 1.00 19.93 82 GLN A CA 1
ATOM 624 C C . GLN A 1 82 ? 47.552 17.793 139.514 1.00 19.00 82 GLN A C 1
ATOM 625 O O . GLN A 1 82 ? 48.154 17.325 138.543 1.00 18.46 82 GLN A O 1
ATOM 631 N N . TRP A 1 83 ? 47.201 17.076 140.572 1.00 17.97 83 TRP A N 1
ATOM 632 C CA . TRP A 1 83 ? 47.333 15.627 140.647 1.00 20.34 83 TRP A CA 1
ATOM 633 C C . TRP A 1 83 ? 45.953 14.993 140.707 1.00 19.46 83 TRP A C 1
ATOM 634 O O . TRP A 1 83 ? 45.073 15.469 141.429 1.00 19.44 83 TRP A O 1
ATOM 645 N N . SER A 1 84 ? 45.773 13.900 139.971 1.00 21.06 84 SER A N 1
ATOM 646 C CA . SER A 1 84 ? 44.554 13.128 140.141 1.00 20.10 84 SER A CA 1
ATOM 647 C C . SER A 1 84 ? 44.671 12.150 141.292 1.00 21.89 84 SER A C 1
ATOM 648 O O . SER A 1 84 ? 43.654 11.816 141.909 1.00 21.01 84 SER A O 1
ATOM 651 N N . SER A 1 85 ? 45.894 11.687 141.595 1.00 20.67 85 SER A N 1
ATOM 652 C CA . SER A 1 85 ? 46.097 10.639 142.602 1.00 19.04 85 SER A CA 1
ATOM 653 C C . SER A 1 85 ? 47.488 10.819 143.221 1.00 17.77 85 SER A C 1
ATOM 654 O O . SER A 1 85 ? 48.467 10.254 142.731 1.00 20.22 85 SER A O 1
ATOM 657 N N . LEU A 1 86 ? 47.555 11.564 144.323 1.00 16.60 86 LEU A N 1
ATOM 658 C CA . LEU A 1 86 ? 48.842 11.799 144.970 1.00 16.96 86 LEU A CA 1
ATOM 659 C C . LEU A 1 86 ? 49.485 10.486 145.416 1.00 19.66 86 LEU A C 1
ATOM 660 O O . LEU A 1 86 ? 48.805 9.566 145.879 1.00 18.24 86 LEU A O 1
ATOM 665 N N . LYS A 1 87 ? 50.805 10.408 145.275 1.00 17.76 87 LYS A N 1
ATOM 666 C CA . LYS A 1 87 ? 51.608 9.312 145.806 1.00 18.70 87 LYS A CA 1
ATOM 667 C C . LYS A 1 87 ? 52.320 9.762 147.075 1.00 20.66 87 LYS A C 1
ATOM 668 O O . LYS A 1 87 ? 52.507 10.955 147.316 1.00 19.29 87 LYS A O 1
ATOM 674 N N . ALA A 1 88 ? 52.731 8.788 147.891 1.00 21.19 88 ALA A N 1
ATOM 675 C CA . ALA A 1 88 ? 53.500 9.137 149.083 1.00 22.70 88 ALA A CA 1
ATOM 676 C C . ALA A 1 88 ? 54.774 9.876 148.703 1.00 21.17 88 ALA A C 1
ATOM 677 O O . ALA A 1 88 ? 55.182 10.828 149.385 1.00 21.75 88 ALA A O 1
ATOM 679 N N . SER A 1 89 ? 55.393 9.474 147.598 1.00 19.15 89 SER A N 1
ATOM 680 C CA . SER A 1 89 ? 56.613 10.107 147.119 1.00 23.25 89 SER A CA 1
ATOM 681 C C . SER A 1 89 ? 56.385 11.501 146.542 1.00 22.32 89 SER A C 1
ATOM 682 O O . SER A 1 89 ? 57.368 12.159 146.179 1.00 23.08 89 SER A O 1
ATOM 685 N N . ASP A 1 90 ? 55.145 11.977 146.437 1.00 18.40 90 ASP A N 1
ATOM 686 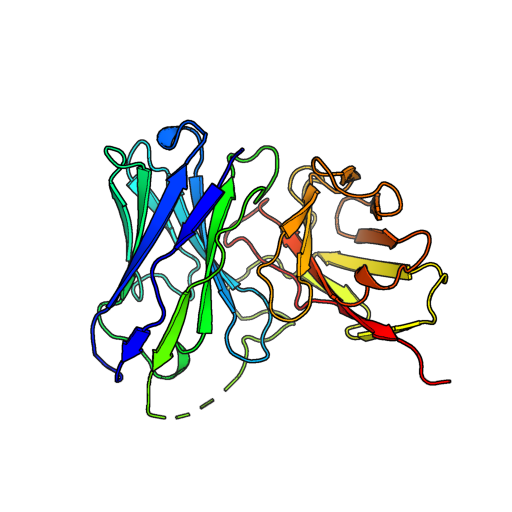C CA . ASP A 1 90 ? 54.935 13.354 146.003 1.00 17.31 90 ASP A CA 1
ATOM 687 C C . ASP A 1 90 ? 55.152 14.370 147.118 1.00 18.40 90 ASP A C 1
ATOM 688 O O . ASP A 1 90 ? 55.002 15.568 146.865 1.00 18.82 90 ASP A O 1
ATOM 693 N N . THR A 1 91 ? 55.516 13.937 148.332 1.00 17.85 91 THR A N 1
ATOM 694 C CA . THR A 1 91 ? 55.901 14.880 149.378 1.00 18.42 91 THR A CA 1
ATOM 695 C C . THR A 1 91 ? 57.119 15.681 148.921 1.00 16.17 91 THR A C 1
ATOM 696 O O . THR A 1 91 ? 58.165 15.102 148.619 1.00 18.33 91 THR A O 1
ATOM 700 N N . ALA A 1 92 ? 56.982 17.005 148.862 1.00 16.78 92 ALA A N 1
ATOM 701 C CA . ALA A 1 92 ? 58.041 17.832 148.285 1.00 15.59 92 ALA A CA 1
ATOM 702 C C . ALA A 1 92 ? 57.651 19.294 148.411 1.00 16.94 92 ALA A C 1
ATOM 703 O O . ALA A 1 92 ? 56.489 19.624 148.657 1.00 15.94 92 ALA A O 1
ATOM 705 N N . MET A 1 93 ? 58.647 20.170 148.242 1.00 13.65 93 MET A N 1
ATOM 706 C CA . MET A 1 93 ? 58.402 21.574 147.948 1.00 16.54 93 MET A CA 1
ATOM 707 C C . MET A 1 93 ? 58.206 21.723 146.440 1.00 16.32 93 MET A C 1
ATOM 708 O O . MET A 1 93 ? 59.000 21.200 145.653 1.00 17.85 93 MET A O 1
ATOM 713 N N . TYR A 1 94 ? 57.144 22.413 146.038 1.00 15.19 94 TYR A N 1
ATOM 714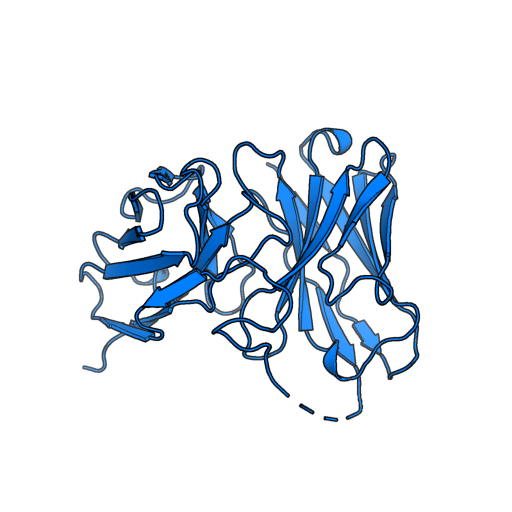 C CA . TYR A 1 94 ? 56.859 22.654 144.620 1.00 15.45 94 TYR A CA 1
ATOM 715 C C . TYR A 1 94 ? 57.052 24.125 144.316 1.00 15.87 94 TYR A C 1
ATOM 716 O O . TYR A 1 94 ? 56.478 24.976 145.002 1.00 17.71 94 TYR A O 1
ATOM 725 N N . TYR A 1 95 ? 57.870 24.423 143.306 1.00 14.93 95 TYR A N 1
ATOM 726 C CA . TYR A 1 95 ? 58.127 25.788 142.870 1.00 16.37 95 TYR A CA 1
ATOM 727 C C . TYR A 1 95 ? 57.598 25.993 141.459 1.00 18.29 95 TYR A C 1
ATOM 728 O O . TYR A 1 95 ? 57.700 25.100 140.613 1.00 17.47 95 TYR A O 1
ATOM 737 N N . CYS A 1 96 ? 57.037 27.167 141.205 1.00 16.08 96 CYS A N 1
ATOM 738 C CA . CYS A 1 96 ? 56.817 27.598 139.839 1.00 14.89 96 CYS A CA 1
ATOM 739 C C . CYS A 1 96 ? 57.865 28.645 139.487 1.00 18.11 96 CYS A C 1
ATOM 740 O O . CYS A 1 96 ? 58.411 29.329 140.360 1.00 17.04 96 CYS A O 1
ATOM 743 N N . ALA A 1 97 ? 58.160 28.750 138.199 1.00 16.99 97 ALA A N 1
ATOM 744 C CA . ALA A 1 97 ? 59.236 29.617 137.746 1.00 16.00 97 ALA A CA 1
ATOM 745 C C . ALA A 1 97 ? 58.943 30.067 136.320 1.00 18.06 97 ALA A C 1
ATOM 746 O O . ALA A 1 97 ? 58.458 29.284 135.504 1.00 18.27 97 ALA A O 1
ATOM 748 N N . ARG A 1 98 ? 59.257 31.329 136.035 1.00 17.46 98 ARG A N 1
ATOM 749 C CA . ARG A 1 98 ? 58.998 31.980 134.758 1.00 16.53 98 ARG A CA 1
ATOM 750 C C . ARG A 1 98 ? 60.189 31.860 133.811 1.00 17.15 98 ARG A C 1
ATOM 751 O O . ARG A 1 98 ? 61.343 31.879 134.242 1.00 20.57 98 ARG A O 1
ATOM 759 N N . GLY A 1 99 ? 59.906 31.790 132.506 1.00 18.54 99 GLY A N 1
ATOM 760 C CA . GLY A 1 99 ? 60.959 31.994 131.518 1.00 21.82 99 GLY A CA 1
ATOM 761 C C . GLY A 1 99 ? 60.371 32.215 130.141 1.00 25.53 99 GLY A C 1
ATOM 762 O O . GLY A 1 99 ? 59.168 32.049 129.921 1.00 24.04 99 GLY A O 1
ATOM 763 N N . ASP A 1 100 ? 61.244 32.598 129.200 1.00 29.70 100 ASP A N 1
ATOM 764 C CA . ASP A 1 100 ? 60.796 32.747 127.818 1.00 28.90 100 ASP A CA 1
ATOM 765 C C . ASP A 1 100 ? 61.847 32.272 126.823 1.00 40.04 100 ASP A C 1
ATOM 766 O O . ASP A 1 100 ? 61.797 32.662 125.647 1.00 37.23 100 ASP A O 1
ATOM 771 N N . GLY A 1 101 ? 62.803 31.455 127.262 1.00 36.06 101 GLY A N 1
ATOM 772 C CA . GLY A 1 101 ? 63.857 31.000 126.382 1.00 39.49 101 GLY A CA 1
ATOM 773 C C . GLY A 1 101 ? 64.963 31.997 126.118 1.00 42.83 101 GLY A C 1
ATOM 774 O O . GLY A 1 101 ? 65.762 31.777 125.201 1.00 47.74 101 GLY A O 1
ATOM 775 N N . SER A 1 102 ? 65.041 33.092 126.880 1.00 39.71 102 SER A N 1
ATOM 776 C CA . SER A 1 102 ? 66.136 34.045 126.742 1.00 35.45 102 SER A CA 1
ATOM 777 C C . SER A 1 102 ? 66.958 34.217 128.011 1.00 39.24 102 SER A C 1
ATOM 778 O O . SER A 1 102 ? 68.122 34.632 127.923 1.00 37.76 102 SER A O 1
ATOM 781 N N . THR A 1 103 ? 66.400 33.896 129.177 1.00 31.51 103 THR A N 1
ATOM 782 C CA . THR A 1 103 ? 67.052 34.132 130.457 1.00 31.55 103 THR A CA 1
ATOM 783 C C . THR A 1 103 ? 66.826 32.941 131.388 1.00 30.59 103 THR A C 1
ATOM 784 O O . THR A 1 103 ? 66.808 33.100 132.613 1.00 27.54 103 THR A O 1
ATOM 788 N N . ASP A 1 104 ? 66.632 31.747 130.815 1.00 28.12 104 ASP A N 1
ATOM 789 C CA . ASP A 1 104 ? 66.376 30.526 131.571 1.00 26.70 104 ASP A CA 1
ATOM 790 C C . ASP A 1 104 ? 65.215 30.772 132.534 1.00 27.48 104 ASP A C 1
ATOM 791 O O . ASP A 1 104 ? 64.231 31.390 132.122 1.00 27.81 104 ASP A O 1
ATOM 796 N N . LEU A 1 105 ? 65.288 30.323 133.798 1.00 19.38 105 LEU A N 1
ATOM 797 C CA . LEU A 1 105 ? 64.160 30.460 134.735 1.00 21.97 105 LEU A CA 1
ATOM 798 C C . LEU A 1 105 ? 64.428 31.661 135.639 1.00 18.84 105 LEU A C 1
ATOM 799 O O . LEU A 1 105 ? 65.042 31.538 136.699 1.00 18.92 105 LEU A O 1
ATOM 804 N N . ASP A 1 106 ? 63.942 32.835 135.238 1.00 17.28 106 ASP A N 1
ATOM 805 C CA . ASP A 1 106 ? 64.511 34.046 135.819 1.00 18.92 106 ASP A CA 1
ATOM 806 C C . ASP A 1 106 ? 63.806 34.540 137.075 1.00 19.78 106 ASP A C 1
ATOM 807 O O . ASP A 1 106 ? 64.415 35.307 137.830 1.00 18.95 106 ASP A O 1
ATOM 812 N N . TYR A 1 107 ? 62.569 34.115 137.340 1.00 17.83 107 TYR A N 1
ATOM 813 C CA . TYR A 1 107 ? 61.870 34.468 138.567 1.00 17.84 107 TYR A CA 1
ATOM 814 C C . TYR A 1 107 ? 61.135 33.241 139.080 1.00 16.29 107 TYR A C 1
ATOM 815 O O . TYR A 1 107 ? 60.583 32.461 138.294 1.00 17.00 107 TYR A O 1
ATOM 824 N N . TRP A 1 108 ? 61.176 33.047 140.393 1.00 17.20 108 TRP A N 1
ATOM 825 C CA . TRP A 1 108 ? 60.646 31.856 141.036 1.00 16.01 108 TRP A CA 1
ATOM 826 C C . TRP A 1 108 ? 59.612 32.251 142.076 1.00 16.18 108 TRP A C 1
ATOM 827 O O . TRP A 1 108 ? 59.768 33.274 142.768 1.00 16.13 108 TRP A O 1
ATOM 838 N N . GLY A 1 109 ? 58.567 31.423 142.207 1.00 14.60 109 GLY A N 1
ATOM 839 C CA . GLY A 1 109 ? 57.668 31.528 143.333 1.00 16.29 109 GLY A CA 1
ATOM 840 C C . GLY A 1 109 ? 58.364 31.143 144.633 1.00 16.88 109 GLY A C 1
ATOM 841 O O . GLY A 1 109 ? 59.525 30.720 144.659 1.00 16.83 109 GLY A O 1
ATOM 842 N N . GLN A 1 110 ? 57.650 31.327 145.741 1.00 15.95 110 GLN A N 1
ATOM 843 C CA . GLN A 1 110 ? 58.227 31.071 147.057 1.00 18.56 110 GLN A CA 1
ATOM 844 C C . GLN A 1 110 ? 58.108 29.612 147.480 1.00 18.59 110 GLN A C 1
ATOM 845 O O . GLN A 1 110 ? 58.687 29.229 148.509 1.00 19.18 110 GLN A O 1
ATOM 851 N N . GLY A 1 111 ? 57.395 28.795 146.712 1.00 17.78 111 GLY A N 1
ATOM 852 C CA . GLY A 1 111 ? 57.255 27.385 147.020 1.00 17.35 111 GLY A CA 1
ATOM 853 C C . GLY A 1 111 ? 55.968 27.051 147.747 1.00 19.42 111 GLY A C 1
ATOM 854 O O . GLY A 1 111 ? 55.496 27.831 148.587 1.00 19.61 111 GLY A O 1
ATOM 855 N N . THR A 1 112 ? 55.391 25.896 147.423 1.00 16.13 112 THR A N 1
ATOM 856 C CA . THR A 1 112 ? 54.256 25.313 148.132 1.00 16.61 112 THR A CA 1
ATOM 857 C C . THR A 1 112 ? 54.688 23.955 148.671 1.00 18.00 112 THR A C 1
ATOM 858 O O . THR A 1 112 ? 55.113 23.085 147.898 1.00 18.47 112 THR A O 1
ATOM 862 N N . LEU A 1 113 ? 54.568 23.765 149.984 1.00 17.37 113 LEU A N 1
ATOM 863 C CA . LEU A 1 113 ? 54.891 22.477 150.575 1.00 18.54 113 LEU A CA 1
ATOM 864 C C . LEU A 1 113 ? 53.671 21.572 150.460 1.00 19.18 113 LEU A C 1
ATOM 865 O O . LEU A 1 113 ? 52.576 21.942 150.896 1.00 20.30 113 LEU A O 1
ATOM 870 N N . VAL A 1 114 ? 53.863 20.400 149.872 1.00 18.00 114 VAL A N 1
ATOM 871 C CA . VAL A 1 114 ? 52.824 19.373 149.758 1.00 19.66 114 VAL A CA 1
ATOM 872 C C . VAL A 1 114 ? 53.293 18.155 150.539 1.00 19.30 114 VAL A C 1
ATOM 873 O O . VAL A 1 114 ? 54.348 17.586 150.229 1.00 18.37 114 VAL A O 1
ATOM 877 N N . THR A 1 115 ? 52.536 17.765 151.565 1.00 17.17 115 THR A N 1
ATOM 878 C CA . THR A 1 115 ? 52.871 16.596 152.365 1.00 19.63 115 THR A CA 1
ATOM 879 C C . THR A 1 115 ? 51.819 15.521 152.134 1.00 19.37 115 THR A C 1
ATOM 880 O O . THR A 1 115 ? 50.622 15.788 152.284 1.00 22.81 115 THR A O 1
ATOM 884 N N . VAL A 1 116 ? 52.270 14.314 151.785 1.00 20.33 116 VAL A N 1
ATOM 885 C CA . VAL A 1 116 ? 51.404 13.155 151.588 1.00 21.61 116 VAL A CA 1
ATOM 886 C C . VAL A 1 116 ? 51.795 12.076 152.592 1.00 26.76 116 VAL A C 1
ATOM 887 O O . VAL A 1 116 ? 52.984 11.802 152.789 1.00 26.86 116 VAL A O 1
ATOM 891 N N . SER A 1 117 ? 50.801 11.442 153.214 1.00 29.50 117 SER A N 1
ATOM 892 C CA . SER A 1 117 ? 51.100 10.498 154.289 1.00 30.33 117 SER A CA 1
ATOM 893 C C . SER A 1 117 ? 51.588 9.159 153.722 1.00 35.42 117 SER A C 1
ATOM 894 O O . SER A 1 117 ? 51.804 8.999 152.519 1.00 35.18 117 SER A O 1
ATOM 897 N N . SER A 1 118 ? 51.774 8.188 154.613 1.00 36.46 118 SER A N 1
ATOM 898 C CA . SER A 1 118 ? 52.324 6.865 154.262 1.00 43.23 118 SER A CA 1
ATOM 899 C C . SER A 1 118 ? 53.782 6.961 153.794 1.00 40.93 118 SER A C 1
ATOM 900 O O . SER A 1 118 ? 54.410 8.022 153.888 1.00 44.94 118 SER A O 1
ATOM 902 N N . GLY A 1 124 ? 63.214 7.757 148.204 1.00 39.63 124 GLY A N 1
ATOM 903 C CA . GLY A 1 124 ? 64.549 8.250 147.910 1.00 37.96 124 GLY A CA 1
ATOM 904 C C . GLY A 1 124 ? 64.574 9.253 146.772 1.00 37.90 124 GLY A C 1
ATOM 905 O O . GLY A 1 124 ? 63.529 9.674 146.283 1.00 42.92 124 GLY A O 1
ATOM 906 N N . CYS A 1 125 ? 65.760 9.633 146.340 1.00 34.24 125 CYS A N 1
ATOM 907 C CA . CYS A 1 125 ? 65.877 10.642 145.302 1.00 29.00 125 CY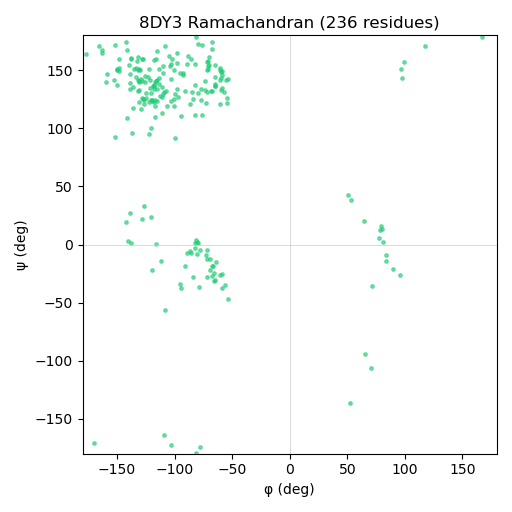S A CA 1
ATOM 908 C C . CYS A 1 125 ? 66.089 9.991 143.944 1.00 32.42 125 CYS A C 1
ATOM 909 O O . CYS A 1 125 ? 66.576 8.859 143.854 1.00 31.43 125 CYS A O 1
ATOM 912 N N . PRO A 1 126 ? 65.741 10.678 142.856 1.00 28.68 126 PRO A N 1
ATOM 913 C CA . PRO A 1 126 ? 66.150 10.194 141.544 1.00 28.90 126 PRO A CA 1
ATOM 914 C C . PRO A 1 126 ? 67.661 10.133 141.457 1.00 30.01 126 PRO A C 1
ATOM 915 O O . PRO A 1 126 ? 68.373 10.904 142.127 1.00 25.71 126 PRO A O 1
ATOM 919 N N . PRO A 1 127 ? 68.195 9.213 140.659 1.00 30.53 127 PRO A N 1
ATOM 920 C CA . PRO A 1 127 ? 69.649 9.013 140.657 1.00 26.82 127 PRO A CA 1
ATOM 921 C C . PRO A 1 127 ? 70.353 10.232 140.084 1.00 28.08 127 PRO A C 1
ATOM 922 O O . PRO A 1 127 ? 69.961 10.755 139.039 1.00 26.89 127 PRO A O 1
ATOM 926 N N . CYS A 1 128 ? 71.390 10.695 140.784 1.00 21.57 128 CYS A N 1
ATOM 927 C CA . CYS A 1 128 ? 72.099 11.878 140.304 1.00 25.66 128 CYS A CA 1
ATOM 928 C C . CYS A 1 128 ? 72.841 11.607 139.004 1.00 24.48 128 CYS A C 1
ATOM 929 O O . CYS A 1 128 ? 73.081 12.537 138.224 1.00 26.89 128 CYS A O 1
ATOM 932 N N . GLY A 1 129 ? 73.231 10.362 138.762 1.00 23.62 129 GLY A N 1
ATOM 933 C CA . GLY A 1 129 ? 73.930 10.031 137.535 1.00 20.78 129 GLY A CA 1
ATOM 934 C C . GLY A 1 129 ? 73.040 9.802 136.336 1.00 25.03 129 GLY A C 1
ATOM 935 O O . GLY A 1 129 ? 73.540 9.493 135.249 1.00 22.81 129 GLY A O 1
ATOM 936 N N . GLY A 1 130 ? 71.730 9.949 136.507 1.00 22.69 130 GLY A N 1
ATOM 937 C CA . GLY A 1 130 ? 70.762 9.839 135.438 1.00 29.00 130 GLY A CA 1
ATOM 938 C C . GLY A 1 130 ? 70.084 8.478 135.406 1.00 27.37 130 GLY A C 1
ATOM 939 O O . GLY A 1 130 ? 70.607 7.473 135.887 1.00 23.82 130 GLY A O 1
ATOM 940 N N . GLY A 1 131 ? 68.894 8.450 134.806 1.00 28.48 131 GLY A N 1
ATOM 941 C CA . GLY A 1 131 ? 68.132 7.242 134.637 1.00 30.73 131 GLY A CA 1
ATOM 942 C C . GLY A 1 131 ? 68.074 6.783 133.195 1.00 30.12 131 GLY A C 1
ATOM 943 O O . GLY A 1 131 ? 68.845 7.224 132.333 1.00 28.25 131 GLY A O 1
ATOM 944 N N . SER A 1 132 ? 67.131 5.883 132.922 1.00 35.38 132 SER A N 1
ATOM 945 C CA . SER A 1 132 ? 67.050 5.234 131.619 1.00 34.68 132 SER A CA 1
ATOM 946 C C . SER A 1 132 ? 66.373 6.088 130.561 1.00 37.25 132 SER A C 1
ATOM 947 O O . SER A 1 132 ? 66.228 5.622 129.423 1.00 38.39 132 SER A O 1
ATOM 950 N N . GLY A 1 133 ? 65.973 7.318 130.896 1.00 37.21 133 GLY A N 1
ATOM 951 C CA . GLY A 1 133 ? 65.169 8.126 130.001 1.00 35.21 133 GLY A CA 1
ATOM 952 C C . GLY A 1 133 ? 65.909 8.853 128.898 1.00 38.34 133 GLY A C 1
ATOM 953 O O . GLY A 1 133 ? 65.252 9.433 128.028 1.00 43.01 133 GLY A O 1
ATOM 954 N N . GLY A 1 134 ? 67.242 8.854 128.903 1.00 34.32 134 GLY A N 1
ATOM 955 C CA . GLY A 1 134 ? 67.982 9.546 127.862 1.00 29.06 134 GLY A CA 1
ATOM 956 C C . GLY A 1 134 ? 68.106 11.045 128.044 1.00 32.04 134 GLY A C 1
ATOM 957 O O . GLY A 1 134 ? 68.500 11.740 127.101 1.00 34.01 134 GLY A O 1
ATOM 958 N N . GLU A 1 135 ? 67.792 11.563 129.227 1.00 29.22 135 GLU A N 1
ATOM 959 C CA . GLU A 1 135 ? 67.884 12.988 129.501 1.00 26.42 135 GLU A CA 1
ATOM 960 C C . GLU A 1 135 ? 69.345 13.435 129.570 1.00 26.07 135 GLU A C 1
ATOM 961 O O . GLU A 1 135 ? 70.261 12.633 129.795 1.00 25.94 135 GLU A O 1
ATOM 967 N N . ILE A 1 136 ? 69.561 14.735 129.350 1.00 22.95 136 ILE A N 1
ATOM 968 C CA . ILE A 1 136 ? 70.884 15.342 129.499 1.00 21.36 136 ILE A CA 1
ATOM 969 C C . ILE A 1 136 ? 71.216 15.429 130.982 1.00 24.17 136 ILE A C 1
ATOM 970 O O . ILE A 1 136 ? 70.477 16.044 131.764 1.00 21.48 136 ILE A O 1
ATOM 975 N N . VAL A 1 137 ? 72.321 14.808 131.381 1.00 20.96 137 VAL A N 1
ATOM 976 C CA . VAL A 1 137 ? 72.707 14.742 132.786 1.00 21.04 137 VAL A CA 1
ATOM 977 C C . VAL A 1 137 ? 73.755 15.806 133.053 1.00 21.19 137 VAL A C 1
ATOM 978 O O . VAL A 1 137 ? 74.761 15.900 132.337 1.00 21.14 137 VAL A O 1
ATOM 982 N N . LEU A 1 138 ? 73.526 16.605 134.093 1.00 19.20 138 LEU A N 1
ATOM 983 C CA . LEU A 1 138 ? 74.483 17.598 134.552 1.00 19.32 138 LEU A CA 1
ATOM 984 C C . LEU A 1 138 ? 75.110 17.091 135.845 1.00 19.67 138 LEU A C 1
ATOM 985 O O . LEU A 1 138 ? 74.403 16.873 136.838 1.00 21.93 138 LEU A O 1
ATOM 990 N N . THR A 1 139 ? 76.432 16.900 135.823 1.00 18.11 139 THR A N 1
ATOM 991 C CA . THR A 1 139 ? 77.187 16.395 136.964 1.00 18.02 139 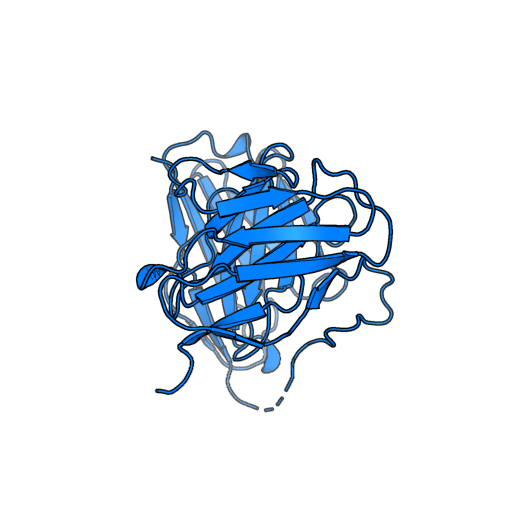THR A CA 1
ATOM 992 C C . THR A 1 139 ? 77.915 17.560 137.613 1.00 20.12 139 THR A C 1
ATOM 993 O O . THR A 1 139 ? 78.706 18.244 136.954 1.00 20.07 139 THR A O 1
ATOM 997 N N . GLN A 1 140 ? 77.671 17.771 138.901 1.00 20.91 140 GLN A N 1
ATOM 998 C CA . GLN A 1 140 ? 78.293 18.859 139.641 1.00 20.22 140 GLN A CA 1
ATOM 999 C C . GLN A 1 140 ? 79.347 18.321 140.597 1.00 24.13 140 GLN A C 1
ATOM 1000 O O . GLN A 1 140 ? 79.075 17.390 141.356 1.00 28.02 140 GLN A O 1
ATOM 1006 N N . SER A 1 141 ? 80.527 18.945 140.568 1.00 28.62 141 SER A N 1
ATOM 1007 C CA . SER A 1 141 ? 81.686 18.598 141.390 1.00 31.90 141 SER A CA 1
ATOM 1008 C C . SER A 1 141 ? 82.213 19.794 142.175 1.00 35.17 141 SER A C 1
ATOM 1009 O O . SER A 1 141 ? 82.224 20.941 141.675 1.00 34.00 141 SER A O 1
ATOM 1012 N N . PRO A 1 142 ? 82.603 19.544 143.437 1.00 36.93 142 PRO A N 1
ATOM 1013 C CA . PRO A 1 142 ? 82.261 18.314 144.152 1.00 27.95 142 PRO A CA 1
ATOM 1014 C C . PRO A 1 142 ? 80.853 18.470 144.694 1.00 28.34 142 PRO A C 1
ATOM 1015 O O . PRO A 1 142 ? 80.274 19.527 144.469 1.00 28.08 142 PRO A O 1
ATOM 1019 N N . GLY A 1 143 ? 80.311 17.476 145.398 1.00 24.95 143 GLY A N 1
ATOM 1020 C CA . GLY A 1 143 ? 78.977 17.636 145.949 1.00 23.18 143 GLY A CA 1
ATOM 1021 C C . GLY A 1 143 ? 78.925 18.602 147.119 1.00 22.59 143 GLY A C 1
ATOM 1022 O O . GLY A 1 143 ? 77.887 19.229 147.366 1.00 19.52 143 GLY A O 1
ATOM 1023 N N . THR A 1 144 ? 80.030 18.726 147.855 1.00 23.59 144 THR A N 1
ATOM 1024 C CA . THR A 1 144 ? 80.142 19.607 149.013 1.00 22.16 144 THR A CA 1
ATOM 1025 C C . THR A 1 144 ? 81.499 20.279 148.973 1.00 26.33 144 THR A C 1
ATOM 1026 O O . THR A 1 144 ? 82.514 19.613 148.760 1.00 25.64 144 THR A O 1
ATOM 1030 N N . LEU A 1 145 ? 81.514 21.588 149.191 1.00 20.28 145 LEU A N 1
ATOM 1031 C CA . LEU A 1 145 ? 82.731 22.385 149.228 1.00 20.48 145 LEU A CA 1
ATOM 1032 C C . LEU A 1 145 ? 82.802 23.066 150.585 1.00 21.84 145 LEU A C 1
ATOM 1033 O O . LEU A 1 145 ? 81.878 23.793 150.956 1.00 21.56 145 LEU A O 1
ATOM 1038 N N . SER A 1 146 ? 83.887 22.826 151.329 1.00 20.20 146 SER A N 1
ATOM 1039 C CA . SER A 1 146 ? 84.089 23.415 152.650 1.00 20.78 146 SER A CA 1
ATOM 1040 C C . SER A 1 146 ? 85.228 24.413 152.549 1.00 22.66 146 SER A C 1
ATOM 1041 O O . SER A 1 146 ? 86.381 24.022 152.332 1.00 24.59 146 SER A O 1
ATOM 1044 N N . LEU A 1 147 ? 84.912 25.692 152.713 1.00 18.79 147 LEU A N 1
ATOM 1045 C CA . LEU A 1 147 ? 85.868 26.771 152.495 1.00 21.63 147 LEU A CA 1
ATOM 1046 C C . LEU A 1 147 ? 85.714 27.790 153.610 1.00 25.84 147 LEU A C 1
ATOM 1047 O O . LEU A 1 147 ? 84.684 27.841 154.280 1.00 21.93 147 LEU A O 1
ATOM 1052 N N . SER A 1 148 ? 86.743 28.620 153.801 1.00 23.88 148 SER A N 1
ATOM 1053 C CA . SER A 1 148 ? 86.569 29.661 154.799 1.00 26.55 148 SER A CA 1
ATOM 1054 C C . SER A 1 148 ? 85.980 30.917 154.174 1.00 23.89 148 SER A C 1
ATOM 1055 O O . SER A 1 148 ? 86.109 31.150 152.968 1.00 22.48 148 SER A O 1
ATOM 1058 N N . PRO A 1 149 ? 85.314 31.748 154.973 1.00 25.99 149 PRO A N 1
ATOM 1059 C CA . PRO A 1 149 ? 84.830 33.032 154.457 1.00 24.08 149 PRO A CA 1
ATOM 1060 C C . PRO A 1 149 ? 85.968 33.839 153.851 1.00 26.64 149 PRO A C 1
ATOM 1061 O O . PRO A 1 149 ? 87.095 33.838 154.355 1.00 24.10 149 PRO A O 1
ATOM 1065 N N . GLY A 1 150 ? 85.662 34.521 152.749 1.00 23.05 150 GLY A N 1
ATOM 1066 C CA . GLY A 1 150 ? 86.642 35.282 152.022 1.00 25.95 150 GLY A CA 1
ATOM 1067 C C . GLY A 1 150 ? 87.368 34.511 150.940 1.00 24.10 150 GLY A C 1
ATOM 1068 O O . GLY A 1 150 ? 87.930 35.131 150.037 1.00 25.61 150 GLY A O 1
ATOM 1069 N N . GLU A 1 151 ? 87.390 33.182 151.016 1.00 19.26 151 GLU A N 1
ATOM 1070 C CA . GLU A 1 151 ? 88.078 32.377 150.020 1.00 20.63 151 GLU A CA 1
ATOM 1071 C C . GLU A 1 151 ? 87.321 32.378 148.695 1.00 22.54 151 GLU A C 1
ATOM 1072 O O . GLU A 1 151 ? 86.112 32.621 148.633 1.00 20.65 151 GLU A O 1
ATOM 1078 N N . ARG A 1 152 ? 88.064 32.100 147.622 1.00 21.66 152 ARG A N 1
ATOM 1079 C CA . ARG A 1 152 ? 87.499 31.959 146.289 1.00 21.04 152 ARG A CA 1
ATOM 1080 C C . ARG A 1 152 ? 86.926 30.561 146.119 1.00 21.21 152 ARG A C 1
ATOM 1081 O O . ARG A 1 152 ? 87.549 29.575 146.513 1.00 25.18 152 ARG A O 1
ATOM 1089 N N . ALA A 1 153 ? 85.743 30.470 145.519 1.00 21.34 153 ALA A N 1
ATOM 1090 C CA . ALA A 1 153 ? 85.057 29.197 145.322 1.00 21.94 153 ALA A CA 1
ATOM 1091 C C . ALA A 1 153 ? 84.885 28.926 143.830 1.00 21.19 153 ALA A C 1
ATOM 1092 O O . ALA A 1 153 ? 84.472 29.814 143.078 1.00 21.28 153 ALA A O 1
ATOM 1094 N N . THR A 1 154 ? 85.199 27.705 143.398 1.00 18.97 154 THR A N 1
ATOM 1095 C CA . THR A 1 154 ? 85.054 27.313 141.998 1.00 20.76 154 THR A CA 1
ATOM 1096 C C . THR A 1 154 ? 84.214 26.048 141.927 1.00 21.68 154 THR A C 1
ATOM 1097 O O . THR A 1 154 ? 84.578 25.021 142.509 1.00 24.04 154 THR A O 1
ATOM 1101 N N . LEU A 1 155 ? 83.098 26.125 141.219 1.00 19.32 155 LEU A N 1
ATOM 1102 C CA . LEU A 1 155 ? 82.133 25.042 141.125 1.00 20.41 155 LEU A CA 1
ATOM 1103 C C . LEU A 1 155 ? 82.063 24.575 139.683 1.00 20.15 155 LEU A C 1
ATOM 1104 O O . LEU A 1 155 ? 82.080 25.392 138.758 1.00 19.09 155 LEU A O 1
ATOM 1109 N N . SER A 1 156 ? 81.946 23.268 139.492 1.00 19.49 156 SER A N 1
ATOM 1110 C CA . SER A 1 156 ? 81.985 22.668 138.167 1.00 19.69 156 SER A CA 1
ATOM 1111 C C . SER A 1 156 ? 80.638 22.052 137.813 1.00 19.20 156 SER A C 1
ATOM 1112 O O . SER A 1 156 ? 79.960 21.475 138.672 1.00 19.15 156 SER A O 1
ATOM 1115 N N . CYS A 1 157 ? 80.261 22.164 136.539 1.00 18.36 157 CYS A N 1
ATOM 1116 C CA . CYS A 1 157 ? 79.060 21.523 136.006 1.00 18.04 157 CYS A CA 1
ATOM 1117 C C . CYS A 1 157 ? 79.427 20.900 134.669 1.00 22.10 157 CYS A C 1
ATOM 1118 O O . CYS A 1 157 ? 79.807 21.623 133.749 1.00 22.86 157 CYS A O 1
ATOM 1121 N N . ARG A 1 158 ? 79.330 19.578 134.554 1.00 21.34 158 ARG A N 1
ATOM 1122 C CA . ARG A 1 158 ? 79.654 18.891 133.308 1.00 20.88 158 ARG A CA 1
ATOM 1123 C C . ARG A 1 158 ? 78.413 18.231 132.740 1.00 19.66 158 ARG A C 1
ATOM 1124 O O . ARG A 1 158 ? 77.694 17.524 133.452 1.00 21.91 158 ARG A O 1
ATOM 1132 N N . ALA A 1 159 ? 78.205 18.408 131.443 1.00 21.75 159 ALA A N 1
ATOM 1133 C CA . ALA A 1 159 ? 77.004 17.935 130.789 1.00 22.40 159 ALA A CA 1
ATOM 1134 C C . ALA A 1 159 ? 77.321 16.670 130.009 1.00 22.50 159 ALA A C 1
ATOM 1135 O O . ALA A 1 159 ? 78.394 16.556 129.413 1.00 25.33 159 ALA A O 1
ATOM 1137 N N . SER A 1 160 ? 76.374 15.730 130.007 1.00 21.01 160 SER A N 1
ATOM 1138 C CA . SER A 1 160 ? 76.571 14.470 129.306 1.00 24.75 160 SER A CA 1
ATOM 1139 C C . SER A 1 160 ? 76.531 14.631 127.793 1.00 29.25 160 SER A C 1
ATOM 1140 O O . SER A 1 160 ? 76.911 13.694 127.084 1.00 29.74 160 SER A O 1
ATOM 1143 N N . GLN A 1 161 ? 76.085 15.777 127.286 1.00 23.62 161 GLN A N 1
ATOM 1144 C CA . GLN A 1 161 ? 76.193 16.085 125.866 1.00 25.51 161 GLN A CA 1
ATOM 1145 C C . GLN A 1 161 ? 76.363 17.588 125.743 1.00 27.77 161 GLN A C 1
ATOM 1146 O O . GLN A 1 161 ? 76.059 18.333 126.677 1.00 24.51 161 GLN A O 1
ATOM 1152 N N . SER A 1 162 ? 76.886 18.030 124.601 1.00 23.04 162 SER A N 1
ATOM 1153 C CA . SER A 1 162 ? 77.114 19.455 124.394 1.00 24.83 162 SER A CA 1
ATOM 1154 C C . SER A 1 162 ? 75.803 20.228 124.504 1.00 27.53 162 SER A C 1
ATOM 1155 O O . SER A 1 162 ? 74.778 19.830 123.940 1.00 28.09 162 SER A O 1
ATOM 1158 N N . VAL A 1 163 ? 75.827 21.322 125.256 1.00 27.60 163 VAL A N 1
ATOM 1159 C CA . VAL A 1 163 ? 74.677 22.211 125.368 1.00 27.47 163 VAL A CA 1
ATOM 1160 C C . VAL A 1 163 ? 75.103 23.603 124.914 1.00 28.34 163 VAL A C 1
ATOM 1161 O O . VAL A 1 163 ? 76.182 24.086 125.276 1.00 29.97 163 VAL A O 1
ATOM 1165 N N . SER A 1 164 ? 74.268 24.239 124.097 1.00 29.94 164 SER A N 1
ATOM 1166 C CA . SER A 1 164 ? 74.555 25.613 123.711 1.00 29.19 164 SER A CA 1
ATOM 1167 C C . SER A 1 164 ? 74.639 26.497 124.950 1.00 29.90 164 SER A C 1
ATOM 1168 O O . SER A 1 164 ? 73.808 26.406 125.860 1.00 29.84 164 SER A O 1
ATOM 1171 N N . SER A 1 165 ? 75.664 27.346 124.978 1.00 28.50 165 SER A N 1
ATOM 1172 C CA . SER A 1 165 ? 75.934 28.171 126.151 1.00 29.96 165 SER A CA 1
ATOM 1173 C C . SER A 1 165 ? 74.758 29.072 126.497 1.00 29.19 165 SER A C 1
ATOM 1174 O O . SER A 1 165 ? 74.597 29.456 127.660 1.00 25.09 165 SER A O 1
ATOM 1179 N N . SER A 1 166 ? 73.921 29.414 125.514 1.00 24.24 166 SER A N 1
ATOM 1180 C CA . SER A 1 166 ? 72.745 30.232 125.790 1.00 25.16 166 SER A CA 1
ATOM 1181 C C . SER A 1 166 ? 71.741 29.547 126.706 1.00 22.02 166 SER A C 1
ATOM 1182 O O . SER A 1 166 ? 70.843 30.221 127.223 1.00 24.66 166 SER A O 1
ATOM 1185 N N . TYR A 1 167 ? 71.854 28.235 126.914 1.00 23.06 167 TYR A N 1
ATOM 1186 C CA . TYR A 1 167 ? 70.812 27.488 127.611 1.00 23.83 167 TYR A CA 1
ATOM 1187 C C . TYR A 1 167 ? 71.325 26.793 128.868 1.00 21.88 167 TYR A C 1
ATOM 1188 O O . TYR A 1 167 ? 70.719 25.812 129.313 1.00 20.28 167 TYR A O 1
ATOM 1197 N N . LEU A 1 168 ? 72.416 27.293 129.448 1.00 19.15 168 LEU A N 1
ATOM 1198 C CA . LEU A 1 168 ? 72.998 26.765 130.679 1.00 18.12 168 LEU A CA 1
ATOM 1199 C C . LEU A 1 168 ? 72.913 27.857 131.736 1.00 20.31 168 LEU A C 1
ATOM 1200 O O . LEU A 1 168 ? 73.427 28.960 131.528 1.00 19.52 168 LEU A O 1
ATOM 1205 N N . ALA A 1 169 ? 72.292 27.545 132.877 1.00 16.40 169 ALA A N 1
ATOM 1206 C CA . ALA A 1 169 ? 72.071 28.528 133.926 1.00 16.39 169 ALA A CA 1
ATOM 1207 C C . ALA A 1 169 ? 72.591 28.002 135.258 1.00 17.01 169 ALA A C 1
ATOM 1208 O O . ALA A 1 169 ? 72.772 26.794 135.446 1.00 17.35 169 ALA A O 1
ATOM 1210 N N . TRP A 1 170 ? 72.835 28.933 136.188 1.00 16.33 170 TRP A N 1
ATOM 1211 C CA . TRP A 1 170 ? 73.162 28.615 137.575 1.00 16.11 170 TRP A CA 1
ATOM 1212 C C . TRP A 1 170 ? 72.130 29.266 138.482 1.00 14.91 170 TRP A C 1
ATOM 1213 O O . TRP A 1 170 ? 71.716 30.403 138.232 1.00 15.60 170 TRP A O 1
ATOM 1224 N N . TYR A 1 171 ? 71.743 28.550 139.541 1.00 13.77 171 TYR A N 1
ATOM 1225 C CA . TYR A 1 171 ? 70.787 29.005 140.543 1.00 13.85 171 TYR A CA 1
ATOM 1226 C C . TYR A 1 171 ? 71.427 28.893 141.911 1.00 16.11 171 TYR A C 1
ATOM 1227 O O . TYR A 1 171 ? 72.199 27.967 142.172 1.00 15.76 171 TYR A O 1
ATOM 1236 N N . GLN A 1 172 ? 71.089 29.833 142.784 1.00 15.23 172 GLN A N 1
ATOM 1237 C CA . GLN A 1 172 ? 71.482 29.783 144.183 1.00 14.42 172 GLN A CA 1
ATOM 1238 C C . GLN A 1 172 ? 70.246 29.496 145.020 1.00 13.50 172 GLN A C 1
ATOM 1239 O O . GLN A 1 172 ? 69.217 30.164 144.855 1.00 14.88 172 GLN A O 1
ATOM 1245 N N . GLN A 1 173 ? 70.345 28.531 145.924 1.00 13.45 173 GLN A N 1
ATOM 1246 C CA . GLN A 1 173 ? 69.284 28.255 146.894 1.00 14.53 173 GLN A CA 1
ATOM 1247 C C . GLN A 1 173 ? 69.873 28.434 148.290 1.00 14.95 173 GLN A C 1
ATOM 1248 O O . GLN A 1 173 ? 70.596 27.571 148.794 1.00 14.74 173 GLN A O 1
ATOM 1254 N N . LYS A 1 174 ? 69.596 29.576 148.893 1.00 15.33 174 LYS A N 1
ATOM 1255 C CA . LYS A 1 174 ? 70.013 29.811 150.263 1.00 16.84 174 LYS A CA 1
ATOM 1256 C C . LYS A 1 174 ? 69.183 28.928 151.181 1.00 20.99 174 LYS A C 1
ATOM 1257 O O . LYS A 1 174 ? 68.064 28.554 150.829 1.00 19.94 174 LYS A O 1
ATOM 1263 N N . PRO A 1 175 ? 69.705 28.591 152.360 1.00 20.26 175 PRO A N 1
ATOM 1264 C CA . PRO A 1 175 ? 68.996 27.667 153.254 1.00 21.11 175 PRO A CA 1
ATOM 1265 C C . PRO A 1 175 ? 67.577 28.128 153.553 1.00 22.11 175 PRO A C 1
ATOM 1266 O O . PRO A 1 175 ? 67.346 29.268 153.975 1.00 24.33 175 PRO A O 1
ATOM 1270 N N . GLY A 1 176 ? 66.623 27.234 153.307 1.00 21.65 176 GLY A N 1
ATOM 1271 C CA . GLY A 1 176 ? 65.235 27.484 153.614 1.00 26.16 176 GLY A CA 1
ATOM 1272 C C . GLY A 1 176 ? 64.503 28.389 152.650 1.00 28.80 176 GLY A C 1
ATOM 1273 O O . GLY A 1 176 ? 63.345 28.734 152.919 1.00 26.14 176 GLY A O 1
ATOM 1274 N N . GLN A 1 177 ? 65.134 28.791 151.545 1.00 23.23 177 GLN A N 1
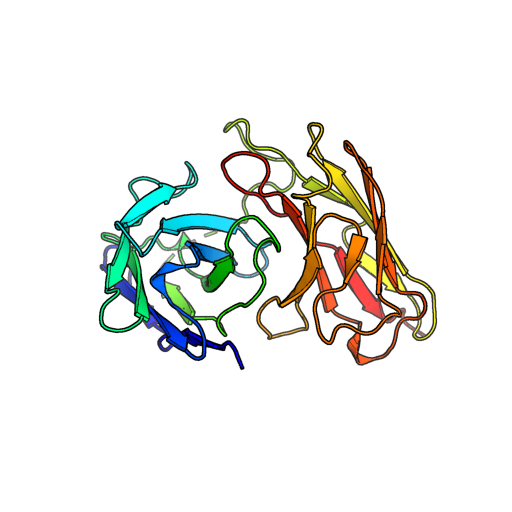ATOM 1275 C CA . GLN A 1 177 ? 64.543 29.714 150.580 1.00 23.02 177 GLN A CA 1
ATOM 1276 C C . GLN A 1 177 ? 64.342 29.021 149.240 1.00 19.43 177 GLN A C 1
ATOM 1277 O O . GLN A 1 177 ? 64.892 27.949 148.979 1.00 19.46 177 GLN A O 1
ATOM 1283 N N . ALA A 1 178 ? 63.559 29.663 148.382 1.00 20.76 178 ALA A N 1
ATOM 1284 C CA . ALA A 1 178 ? 63.424 29.210 147.005 1.00 18.63 178 ALA A CA 1
ATOM 1285 C C . ALA A 1 178 ? 64.709 29.475 146.220 1.00 15.64 178 ALA A C 1
ATOM 1286 O O . ALA A 1 178 ? 65.438 30.428 146.518 1.00 17.31 178 ALA A O 1
ATOM 1288 N N . PRO A 1 179 ? 64.978 28.688 145.169 1.00 15.82 179 PRO A N 1
ATOM 1289 C CA . PRO A 1 179 ? 66.093 29.021 144.272 1.00 14.18 179 PRO A CA 1
ATOM 1290 C C . PRO A 1 179 ? 65.874 30.377 143.627 1.00 15.83 179 PRO A C 1
ATOM 1291 O O . PRO A 1 179 ? 64.740 30.829 143.466 1.00 17.91 179 PRO A O 1
ATOM 1295 N N . ARG A 1 180 ? 66.975 31.048 143.285 1.00 15.39 180 ARG A N 1
ATOM 1296 C CA . ARG A 1 180 ? 66.911 32.241 142.452 1.00 16.35 180 ARG A CA 1
ATOM 1297 C C . ARG A 1 180 ? 67.960 32.154 141.354 1.00 17.55 180 ARG A C 1
ATOM 1298 O O . ARG A 1 180 ? 69.002 31.510 141.512 1.00 16.63 180 ARG A O 1
ATOM 1306 N N . LEU A 1 181 ? 67.676 32.801 140.230 1.00 16.75 181 LEU A N 1
ATOM 1307 C CA . LEU A 1 181 ? 68.610 32.803 139.115 1.00 16.43 181 LEU A CA 1
ATOM 1308 C C . LEU A 1 181 ? 69.852 33.600 139.474 1.00 15.58 181 LEU A C 1
ATOM 1309 O O . LEU A 1 181 ? 69.764 34.716 139.999 1.00 18.07 181 LEU A O 1
ATOM 1314 N N . LEU A 1 182 ? 71.010 33.014 139.201 1.00 16.82 182 LEU A N 1
ATOM 1315 C CA . LEU A 1 182 ? 72.305 33.637 139.436 1.00 17.64 182 LEU A CA 1
ATOM 1316 C C . LEU A 1 182 ? 72.972 34.042 138.128 1.00 19.55 182 LEU A C 1
ATOM 1317 O O . LEU A 1 182 ? 73.293 35.219 137.931 1.00 18.52 182 LEU A O 1
ATOM 1322 N N . ILE A 1 183 ? 73.161 33.078 137.221 1.00 16.46 183 ILE A N 1
ATOM 1323 C CA . ILE A 1 183 ? 73.832 33.251 135.935 1.00 17.84 183 ILE A CA 1
ATOM 1324 C C . ILE A 1 183 ? 72.927 32.631 134.888 1.00 18.56 183 ILE A C 1
ATOM 1325 O O . ILE A 1 183 ? 72.449 31.509 135.083 1.00 17.43 183 ILE A O 1
ATOM 1330 N N . TYR A 1 184 ? 72.690 33.343 133.790 1.00 19.10 184 TYR A N 1
ATOM 1331 C CA . TYR A 1 184 ? 71.986 32.765 132.654 1.00 21.02 184 TYR A CA 1
ATOM 1332 C C . TYR A 1 184 ? 72.896 32.768 131.435 1.00 19.94 184 TYR A C 1
ATOM 1333 O O . TYR A 1 184 ? 73.860 33.531 131.363 1.00 19.94 184 TYR A O 1
ATOM 1342 N N . GLY A 1 185 ? 72.581 31.903 130.477 1.00 19.94 185 GLY A N 1
ATOM 1343 C CA . GLY A 1 185 ? 73.380 31.835 129.261 1.00 20.64 185 GLY A CA 1
ATOM 1344 C C . GLY A 1 185 ? 74.851 31.646 129.543 1.00 24.29 185 GLY A C 1
ATOM 1345 O O . GLY A 1 185 ? 75.700 32.271 128.889 1.00 23.27 185 GLY A O 1
ATOM 1346 N N . ALA A 1 186 ? 75.166 30.828 130.556 1.00 19.47 186 ALA A N 1
ATOM 1347 C CA . ALA A 1 186 ? 76.509 30.408 130.962 1.00 19.54 186 ALA A CA 1
ATOM 1348 C C . ALA A 1 186 ? 77.335 31.507 131.623 1.00 19.12 186 ALA A C 1
ATOM 1349 O O . ALA A 1 186 ? 78.109 31.216 132.545 1.00 19.80 186 ALA A O 1
ATOM 1351 N N . SER A 1 187 ? 77.198 32.766 131.183 1.00 20.99 187 SER A N 1
ATOM 1352 C CA . SER A 1 187 ? 78.119 33.804 131.636 1.00 20.57 187 SER A CA 1
ATOM 1353 C C . SER A 1 187 ? 77.478 35.149 131.973 1.00 22.38 187 SER A C 1
ATOM 1354 O O . SER A 1 187 ? 78.211 36.087 132.312 1.00 23.63 187 SER A O 1
ATOM 1357 N N . SER A 1 188 ? 76.162 35.294 131.874 1.00 20.87 188 SER A N 1
ATOM 1358 C CA . SER A 1 188 ? 75.502 36.563 132.152 1.00 23.20 188 SER A CA 1
ATOM 1359 C C . SER A 1 188 ? 74.961 36.573 133.574 1.00 22.03 188 SER A C 1
ATOM 1360 O O . SER A 1 188 ? 74.218 35.667 133.961 1.00 21.27 188 SER A O 1
ATOM 1363 N N . ARG A 1 189 ? 75.325 37.600 134.344 1.00 22.93 189 ARG A N 1
ATOM 1364 C CA . ARG A 1 189 ? 74.757 37.779 135.675 1.00 21.92 189 ARG A CA 1
ATOM 1365 C C . ARG A 1 189 ? 73.319 38.272 135.596 1.00 23.15 189 ARG A C 1
ATOM 1366 O O . ARG A 1 189 ? 73.017 39.233 134.879 1.00 26.46 189 ARG A O 1
ATOM 1374 N N . ALA A 1 190 ? 72.436 37.648 136.367 1.00 22.67 190 ALA A N 1
ATOM 1375 C CA . ALA A 1 190 ? 71.059 38.103 136.426 1.00 23.14 190 ALA A CA 1
ATOM 1376 C C . ALA A 1 190 ? 70.981 39.439 137.163 1.00 25.82 190 ALA A C 1
ATOM 1377 O O . ALA A 1 190 ? 71.900 39.840 137.890 1.00 22.55 190 ALA A O 1
ATOM 1379 N N . THR A 1 191 ? 69.872 40.143 136.965 1.00 27.21 191 THR A N 1
ATOM 1380 C CA . THR A 1 191 ? 69.785 41.490 137.514 1.00 31.16 191 THR A CA 1
ATOM 1381 C C . THR A 1 191 ? 69.822 41.449 139.039 1.00 29.46 191 THR A C 1
ATOM 1382 O O . THR A 1 191 ? 69.204 40.591 139.675 1.00 29.42 191 THR A O 1
ATOM 1386 N N . GLY A 1 192 ? 70.600 42.361 139.621 1.00 25.58 192 GLY A N 1
ATOM 1387 C CA . GLY A 1 192 ? 70.761 42.440 141.056 1.00 25.69 192 GLY A CA 1
ATOM 1388 C C . GLY A 1 192 ? 71.785 41.502 141.666 1.00 27.97 192 GLY A C 1
ATOM 1389 O O . GLY A 1 192 ? 72.088 41.643 142.857 1.00 29.48 192 GLY A O 1
ATOM 1390 N N . ILE A 1 193 ? 72.330 40.557 140.908 1.00 22.70 193 ILE A N 1
ATOM 1391 C CA . ILE A 1 193 ? 73.249 39.560 141.474 1.00 23.37 193 ILE A CA 1
ATOM 1392 C C . ILE A 1 193 ? 74.617 40.203 141.688 1.00 25.25 193 ILE A C 1
ATOM 1393 O O . ILE A 1 193 ? 75.122 40.877 140.775 1.00 25.75 193 ILE A O 1
ATOM 1398 N N . PRO A 1 194 ? 75.259 40.001 142.847 1.00 24.60 194 PRO A N 1
ATOM 1399 C CA . PRO A 1 194 ? 76.574 40.618 143.099 1.00 26.43 194 PRO A CA 1
ATOM 1400 C C . PRO A 1 194 ? 77.616 40.212 142.065 1.00 24.21 194 PRO A C 1
ATOM 1401 O O . PRO A 1 194 ? 77.634 39.082 141.582 1.00 22.62 194 PRO A O 1
ATOM 1405 N N . ASP A 1 195 ? 78.527 41.132 141.739 1.00 23.95 195 ASP A N 1
ATOM 1406 C CA . ASP A 1 195 ? 79.442 40.767 140.666 1.00 25.61 195 ASP A CA 1
ATOM 1407 C C . ASP A 1 195 ? 80.612 39.899 141.128 1.00 20.49 195 ASP A C 1
ATOM 1408 O O . ASP A 1 195 ? 81.457 39.553 140.300 1.00 23.71 195 ASP A O 1
ATOM 1413 N N . ARG A 1 196 ? 80.666 39.485 142.397 1.00 20.48 196 ARG A N 1
ATOM 1414 C CA . ARG A 1 196 ? 81.608 38.427 142.745 1.00 21.04 196 ARG A CA 1
ATOM 1415 C C . ARG A 1 196 ? 81.212 37.077 142.153 1.00 19.40 196 ARG A C 1
ATOM 1416 O O . ARG A 1 196 ? 82.034 36.157 142.160 1.00 20.41 196 ARG A O 1
ATOM 1424 N N . PHE A 1 197 ? 79.991 36.942 141.632 1.00 18.42 197 PHE A N 1
ATOM 1425 C CA . PHE A 1 197 ? 79.582 35.745 140.910 1.00 17.35 197 PHE A CA 1
ATOM 1426 C C . PHE A 1 197 ? 79.872 35.893 139.422 1.00 19.36 197 PHE A C 1
ATOM 1427 O O . PHE A 1 197 ? 79.513 36.907 138.810 1.00 21.49 197 PHE A O 1
ATOM 1435 N N . SER A 1 198 ? 80.492 34.871 138.834 1.00 19.29 198 SER A N 1
ATOM 1436 C CA . SER A 1 198 ? 80.684 34.868 137.390 1.00 20.44 198 SER A CA 1
ATOM 1437 C C . SER A 1 198 ? 80.644 33.440 136.870 1.00 20.92 198 SER A C 1
ATOM 1438 O O . SER A 1 198 ? 81.033 32.499 137.562 1.00 21.70 198 SER A O 1
ATOM 1441 N N . GLY A 1 199 ? 80.173 33.286 135.641 1.00 21.99 199 GLY A N 1
ATOM 1442 C CA . GLY A 1 199 ? 80.082 31.982 135.012 1.00 18.47 199 GLY A CA 1
ATOM 1443 C C . GLY A 1 199 ? 80.866 31.961 133.716 1.00 22.00 199 GLY A C 1
ATOM 1444 O O . GLY A 1 199 ? 81.024 32.988 133.055 1.00 19.34 199 GLY A O 1
ATOM 1445 N N . SER A 1 200 ? 81.361 30.782 133.357 1.00 20.80 200 SER A N 1
ATOM 1446 C CA . SER A 1 200 ? 82.075 30.621 132.098 1.00 25.93 200 SER A CA 1
ATOM 1447 C C . SER A 1 200 ? 81.905 29.189 131.618 1.00 26.99 200 SER A C 1
ATOM 1448 O O . SER A 1 200 ? 81.389 28.327 132.331 1.00 23.12 200 SER A O 1
ATOM 1453 N N . GLY A 1 201 ? 82.349 28.943 130.396 1.00 30.42 201 GLY A N 1
ATOM 1454 C CA . GLY A 1 201 ? 82.342 27.612 129.828 1.00 27.70 201 GLY A CA 1
ATOM 1455 C C . GLY A 1 201 ? 81.464 27.520 128.597 1.00 28.99 201 GLY A C 1
ATOM 1456 O O . GLY A 1 201 ? 80.726 28.438 128.244 1.00 26.63 201 GLY A O 1
ATOM 1457 N N . SER A 1 202 ? 81.575 26.371 127.942 1.00 27.22 202 SER A N 1
ATOM 1458 C CA . SER A 1 202 ? 80.804 26.066 126.746 1.00 27.71 202 SER A CA 1
ATOM 1459 C C . SER A 1 202 ? 80.878 24.565 126.536 1.00 26.08 202 SER A C 1
ATOM 1460 O O . SER A 1 202 ? 81.696 23.873 127.149 1.00 27.94 202 SER A O 1
ATOM 1463 N N . GLY A 1 203 ? 80.022 24.074 125.647 1.00 28.46 203 GLY A N 1
ATOM 1464 C CA . GLY A 1 203 ? 80.035 22.677 125.272 1.00 26.80 203 GLY A CA 1
ATOM 1465 C C . GLY A 1 203 ? 79.540 21.796 126.398 1.00 28.17 203 GLY A C 1
ATOM 1466 O O . GLY A 1 203 ? 78.340 21.770 126.684 1.00 25.72 203 GLY A O 1
ATOM 1467 N N . THR A 1 204 ? 80.451 21.073 127.048 1.00 26.62 204 THR A N 1
ATOM 1468 C CA . THR A 1 204 ? 80.086 20.196 128.148 1.00 27.32 204 THR A CA 1
ATOM 1469 C C . THR A 1 204 ? 80.695 20.610 129.479 1.00 27.65 204 THR A C 1
ATOM 1470 O O . THR A 1 204 ? 80.464 19.923 130.475 1.00 27.77 204 THR A O 1
ATOM 1474 N N . ASP A 1 205 ? 81.462 21.696 129.541 1.00 26.76 205 ASP A N 1
ATOM 1475 C CA . ASP A 1 205 ? 82.200 22.033 130.757 1.00 25.11 205 ASP A CA 1
ATOM 1476 C C . ASP A 1 205 ? 81.933 23.478 131.154 1.00 26.09 205 ASP A C 1
ATOM 1477 O O . ASP A 1 205 ? 82.325 24.407 130.441 1.00 23.13 205 ASP A O 1
ATOM 1482 N N . PHE A 1 206 ? 81.314 23.663 132.319 1.00 20.60 206 PHE A N 1
ATOM 1483 C CA . PHE A 1 206 ? 80.894 24.976 132.783 1.00 20.96 206 PHE A CA 1
ATOM 1484 C C . PHE A 1 206 ? 81.379 25.193 134.207 1.00 18.34 206 PHE A C 1
ATOM 1485 O O . PHE A 1 206 ? 81.538 24.246 134.981 1.00 21.36 206 PHE A O 1
ATOM 1493 N N . THR A 1 207 ? 81.625 26.457 134.541 1.00 19.12 207 THR A N 1
ATOM 1494 C CA . THR A 1 207 ? 82.202 26.823 135.824 1.00 18.62 207 THR A CA 1
ATOM 1495 C C . THR A 1 207 ? 81.467 28.023 136.395 1.00 21.62 207 THR A C 1
ATOM 1496 O O . THR A 1 207 ? 81.168 28.977 135.673 1.00 20.17 207 THR A O 1
ATOM 1500 N N . LEU A 1 208 ? 81.168 27.954 137.688 1.00 16.57 208 LEU A N 1
ATOM 1501 C CA . LEU A 1 208 ? 80.718 29.095 138.468 1.00 18.93 208 LEU A CA 1
ATOM 1502 C C . LEU A 1 208 ? 81.831 29.469 139.434 1.00 20.30 208 LEU A C 1
ATOM 1503 O O . LEU A 1 208 ? 82.345 28.606 140.149 1.00 21.23 208 LEU A O 1
ATOM 1508 N N . THR A 1 209 ? 82.202 30.750 139.457 1.00 17.76 209 THR A N 1
ATOM 1509 C CA . THR A 1 209 ? 83.226 31.248 140.360 1.00 19.85 209 THR A CA 1
ATOM 1510 C C . THR A 1 209 ? 82.616 32.284 141.295 1.00 18.55 209 THR A C 1
ATOM 1511 O O . THR A 1 209 ? 81.798 33.113 140.880 1.00 20.37 209 THR A O 1
ATOM 1515 N N . ILE A 1 210 ? 82.985 32.207 142.569 1.00 17.58 210 ILE A N 1
ATOM 1516 C CA . ILE A 1 210 ? 82.624 33.199 143.575 1.00 16.09 210 ILE A CA 1
ATOM 1517 C C . ILE A 1 210 ? 83.949 33.800 144.040 1.00 19.47 210 ILE A C 1
ATOM 1518 O O . ILE A 1 210 ? 84.758 33.114 144.675 1.00 19.18 210 ILE A O 1
ATOM 1523 N N . SER A 1 211 ? 84.206 35.062 143.681 1.00 19.84 211 SER A N 1
ATOM 1524 C CA . SER A 1 211 ? 85.564 35.576 143.863 1.00 19.57 211 SER A CA 1
ATOM 1525 C C . SER A 1 211 ? 85.950 35.637 145.337 1.00 20.97 211 SER A C 1
ATOM 1526 O O . SER A 1 211 ? 87.126 35.453 145.685 1.00 21.15 211 SER A O 1
ATOM 1529 N N . ARG A 1 212 ? 84.979 35.851 146.220 1.00 20.34 212 ARG A N 1
ATOM 1530 C CA . ARG A 1 212 ? 85.210 35.740 147.656 1.00 20.07 212 ARG A CA 1
ATOM 1531 C C . ARG A 1 212 ? 83.902 35.302 148.294 1.00 17.19 212 ARG A C 1
ATOM 1532 O O . ARG A 1 212 ? 82.836 35.799 147.918 1.00 20.32 212 ARG A O 1
ATOM 1540 N N . LEU A 1 213 ? 83.979 34.365 149.244 1.00 19.46 213 LEU A N 1
ATOM 1541 C CA . LEU A 1 213 ? 82.773 33.853 149.886 1.00 18.63 213 LEU A CA 1
ATOM 1542 C C . LEU A 1 213 ? 82.362 34.817 150.988 1.00 25.49 213 LEU A C 1
ATOM 1543 O O . LEU A 1 213 ? 83.057 34.955 152.000 1.00 24.10 213 LEU A O 1
ATOM 1548 N N . GLU A 1 214 ? 81.268 35.478 150.789 1.00 17.66 214 GLU A N 1
ATOM 1549 C CA . GLU A 1 214 ? 80.685 36.323 151.815 1.00 19.02 214 GLU A CA 1
ATOM 1550 C C . GLU A 1 214 ? 79.754 35.485 152.681 1.00 22.05 214 GLU A C 1
ATOM 1551 O O . GLU A 1 214 ? 79.384 34.371 152.296 1.00 20.50 214 GLU A O 1
ATOM 1557 N N . PRO A 1 215 ? 79.393 35.963 153.878 1.00 20.13 215 PRO A N 1
ATOM 1558 C CA . PRO A 1 215 ? 78.558 35.140 154.773 1.00 18.67 215 PRO A CA 1
ATOM 1559 C C . PRO A 1 215 ? 77.254 34.691 154.146 1.00 18.90 215 PRO A C 1
ATOM 1560 O O . PRO A 1 215 ? 76.810 33.565 154.405 1.00 19.26 215 PRO A O 1
ATOM 1564 N N . GLU A 1 216 ? 76.646 35.518 153.306 1.00 19.50 216 GLU A N 1
ATOM 1565 C CA . GLU A 1 216 ? 75.369 35.176 152.685 1.00 19.61 216 GLU A CA 1
ATOM 1566 C C . GLU A 1 216 ? 75.506 34.192 151.520 1.00 20.13 216 GLU A C 1
ATOM 1567 O O . GLU A 1 216 ? 74.480 33.750 150.985 1.00 18.54 216 GLU A O 1
ATOM 1573 N N . ASP A 1 217 ? 76.729 33.829 151.121 1.00 17.34 217 ASP A N 1
ATOM 1574 C CA . ASP A 1 217 ? 76.969 32.942 149.975 1.00 18.47 217 ASP A CA 1
ATOM 1575 C C . ASP A 1 217 ? 76.989 31.461 150.337 1.00 18.04 217 ASP A C 1
ATOM 1576 O O . ASP A 1 217 ? 77.073 30.614 149.433 1.00 17.56 217 ASP A O 1
ATOM 1581 N N . PHE A 1 218 ? 76.951 31.122 151.621 1.00 16.35 218 PHE A N 1
ATOM 1582 C CA . PHE A 1 218 ? 76.919 29.721 152.035 1.00 17.81 218 PHE A CA 1
ATOM 1583 C C . PHE A 1 218 ? 75.510 29.188 151.797 1.00 17.11 218 PHE A C 1
ATOM 1584 O O . PHE A 1 218 ? 74.544 29.627 152.432 1.00 18.45 218 PHE A O 1
ATOM 1592 N N . ALA A 1 219 ? 75.389 28.287 150.838 1.00 16.06 219 ALA A N 1
ATOM 1593 C CA . ALA A 1 219 ? 74.119 27.953 150.193 1.00 14.58 219 ALA A CA 1
ATOM 1594 C C . ALA A 1 219 ? 74.357 26.705 149.343 1.00 16.68 219 ALA A C 1
ATOM 1595 O O . ALA A 1 219 ? 75.430 26.088 149.404 1.00 16.86 219 ALA A O 1
ATOM 1597 N N . VAL A 1 220 ? 73.373 26.351 148.520 1.00 13.91 220 VAL A N 1
ATOM 1598 C CA . VAL A 1 220 ? 73.519 25.283 147.537 1.00 12.51 220 VAL A CA 1
ATOM 1599 C C . VAL A 1 220 ? 73.369 25.910 146.165 1.00 15.57 220 VAL A C 1
ATOM 1600 O O . VAL A 1 220 ? 72.522 26.788 145.977 1.00 17.18 220 VAL A O 1
ATOM 1604 N N . TYR A 1 221 ? 74.195 25.474 145.209 1.00 12.75 221 TYR A N 1
ATOM 1605 C CA . TYR A 1 221 ? 74.210 26.016 143.856 1.00 14.82 221 TYR A CA 1
ATOM 1606 C C . TYR A 1 221 ? 73.911 24.896 142.877 1.00 15.36 221 TYR A C 1
ATOM 1607 O O . TYR A 1 221 ? 74.523 23.827 142.953 1.00 17.26 221 TYR A O 1
ATOM 1616 N N . TYR A 1 222 ? 72.960 25.143 141.977 1.00 15.07 222 TYR A N 1
ATOM 1617 C CA . TYR A 1 222 ? 72.500 24.189 140.976 1.00 15.62 222 TYR A CA 1
ATOM 1618 C C . TYR A 1 222 ? 72.777 24.723 139.583 1.00 17.09 222 TYR A C 1
ATOM 1619 O O . TYR A 1 222 ? 72.549 25.907 139.303 1.00 17.35 222 TYR A O 1
ATOM 1628 N N . CYS A 1 223 ? 73.277 23.866 138.706 1.00 15.63 223 CYS A N 1
ATOM 1629 C CA . CYS A 1 223 ? 73.263 24.222 137.298 1.00 15.46 223 CYS A CA 1
ATOM 1630 C C . CYS A 1 223 ? 72.063 23.567 136.627 1.00 16.44 223 CYS A C 1
ATOM 1631 O O . CYS A 1 223 ? 71.410 22.677 137.182 1.00 16.08 223 CYS A O 1
ATOM 1634 N N . GLN A 1 224 ? 71.746 24.053 135.435 1.00 15.56 224 GLN A N 1
ATOM 1635 C CA . GLN A 1 224 ? 70.503 23.667 134.789 1.00 14.76 224 GLN A CA 1
ATOM 1636 C C . GLN A 1 224 ? 70.655 23.929 133.303 1.00 17.53 224 GLN A C 1
ATOM 1637 O O . GLN A 1 224 ? 71.356 24.860 132.901 1.00 17.21 224 GLN A O 1
ATOM 1643 N N . GLN A 1 225 ? 70.014 23.086 132.492 1.00 15.94 225 GLN A N 1
ATOM 1644 C CA . GLN A 1 225 ? 70.008 23.281 131.046 1.00 17.13 225 GLN A CA 1
ATOM 1645 C C . GLN A 1 225 ? 68.575 23.247 130.543 1.00 19.57 225 GLN A C 1
ATOM 1646 O O . GLN A 1 225 ? 67.758 22.449 131.009 1.00 18.29 225 GLN A O 1
ATOM 1652 N N . ASP A 1 226 ? 68.274 24.122 129.583 1.00 18.80 226 ASP A N 1
ATOM 1653 C CA . ASP A 1 226 ? 66.999 24.071 128.881 1.00 19.89 226 ASP A CA 1
ATOM 1654 C C . ASP A 1 226 ? 67.230 24.018 127.379 1.00 21.75 226 ASP A C 1
ATOM 1655 O O . ASP A 1 226 ? 66.439 24.552 126.597 1.00 23.20 226 ASP A O 1
ATOM 1660 N N . TYR A 1 227 ? 68.316 23.369 126.975 1.00 18.79 227 TYR A N 1
ATOM 1661 C CA . TYR A 1 227 ? 68.604 23.134 125.564 1.00 21.13 227 TYR A CA 1
ATOM 1662 C C . TYR A 1 227 ? 67.792 21.967 125.002 1.00 22.33 227 TYR A C 1
ATOM 1663 O O . TYR A 1 227 ? 67.373 22.001 123.835 1.00 21.55 227 TYR A O 1
ATOM 1672 N N . GLY A 1 228 ? 67.575 20.921 125.798 1.00 20.10 228 GLY A N 1
ATOM 1673 C CA . GLY A 1 228 ? 66.814 19.776 125.339 1.00 23.03 228 GLY A CA 1
ATOM 1674 C C . GLY A 1 228 ? 65.866 19.280 126.411 1.00 21.53 228 GLY A C 1
ATOM 1675 O O . GLY A 1 228 ? 66.036 19.553 127.604 1.00 20.00 228 GLY A O 1
ATOM 1676 N N . PHE A 1 229 ? 64.855 18.542 125.968 1.00 20.10 229 PHE A N 1
ATOM 1677 C CA . PHE A 1 229 ? 63.854 18.007 126.891 1.00 19.47 229 PHE A CA 1
ATOM 1678 C C . PHE A 1 229 ? 64.214 16.599 127.364 1.00 19.37 229 PHE A C 1
ATOM 1679 O O . PHE A 1 229 ? 64.824 15.836 126.614 1.00 20.90 229 PHE A O 1
ATOM 1687 N N . PRO A 1 230 ? 63.873 16.262 128.619 1.00 21.53 230 PRO A N 1
ATOM 1688 C CA . PRO A 1 230 ? 63.311 17.180 129.619 1.00 18.51 230 PRO A CA 1
ATOM 1689 C C . PRO A 1 230 ? 64.388 18.147 130.100 1.00 18.77 230 PRO A C 1
ATOM 1690 O O . PRO A 1 230 ? 65.558 17.781 130.086 1.00 19.32 230 PRO A O 1
ATOM 1694 N N . TRP A 1 231 ? 64.021 19.367 130.489 1.00 17.34 231 TRP A N 1
ATOM 1695 C CA . TRP A 1 231 ? 65.014 20.220 131.126 1.00 17.12 231 TRP A CA 1
ATOM 1696 C C . TRP A 1 231 ? 65.522 19.523 132.384 1.00 15.59 231 TRP A C 1
ATOM 1697 O O . TRP A 1 231 ? 64.794 18.749 133.021 1.00 18.55 231 TRP A O 1
ATOM 1708 N N . THR A 1 232 ? 66.785 19.770 132.730 1.00 17.50 232 THR A N 1
ATOM 1709 C CA . THR A 1 232 ? 67.374 19.057 133.860 1.00 17.50 232 THR A CA 1
ATOM 1710 C C . THR A 1 232 ? 68.233 19.989 134.697 1.00 18.11 232 THR A C 1
ATOM 1711 O O . THR A 1 232 ? 68.755 20.993 134.206 1.00 17.05 232 THR A O 1
ATOM 1715 N N . PHE A 1 233 ? 68.370 19.628 135.975 1.00 16.91 233 PHE A N 1
ATOM 1716 C CA . PHE A 1 233 ? 69.256 20.284 136.930 1.00 16.07 233 PHE A CA 1
ATOM 1717 C C . PHE A 1 233 ? 70.369 19.330 137.338 1.00 16.32 233 PHE A C 1
ATOM 1718 O O . PHE A 1 233 ? 70.160 18.115 137.394 1.00 18.78 233 PHE A O 1
ATOM 1726 N N . GLY A 1 234 ? 71.537 19.885 137.681 1.00 16.76 234 GLY A N 1
ATOM 1727 C CA . GLY A 1 234 ? 72.520 19.124 138.430 1.00 17.91 234 GLY A CA 1
ATOM 1728 C C . GLY A 1 234 ? 72.020 18.846 139.839 1.00 18.73 234 GLY A C 1
ATOM 1729 O O . GLY A 1 234 ? 71.000 19.375 140.279 1.00 16.99 234 GLY A O 1
ATOM 1730 N N . CYS A 1 235 ? 72.719 17.952 140.551 1.00 17.64 235 CYS A N 1
ATOM 1731 C CA . CYS A 1 235 ? 72.287 17.593 141.899 1.00 17.86 235 CYS A CA 1
ATOM 1732 C C . CYS A 1 235 ? 72.745 18.593 142.951 1.00 20.33 235 CYS A C 1
ATOM 1733 O O . CYS A 1 235 ? 72.382 18.440 144.125 1.00 21.34 235 CYS A O 1
ATOM 1736 N N . GLY A 1 236 ? 73.507 19.603 142.559 1.00 15.99 236 GLY A N 1
ATOM 1737 C CA . GLY A 1 236 ? 73.849 20.699 143.441 1.00 18.40 236 GLY A CA 1
ATOM 1738 C C . GLY A 1 236 ? 75.208 20.522 144.096 1.00 21.27 236 GLY A C 1
ATOM 1739 O O . GLY A 1 236 ? 75.689 19.403 144.322 1.00 18.36 236 GLY A O 1
ATOM 1740 N N . THR A 1 237 ? 75.846 21.650 144.400 1.00 16.01 237 THR A N 1
ATOM 1741 C CA . THR A 1 237 ? 77.034 21.686 145.245 1.00 14.97 237 THR A CA 1
ATOM 1742 C C . THR A 1 237 ? 76.699 22.520 146.474 1.00 15.44 237 THR A C 1
ATOM 1743 O O . THR A 1 237 ? 76.301 23.681 146.340 1.00 17.14 237 THR A O 1
ATOM 1747 N N . LYS A 1 238 ? 76.843 21.925 147.657 1.00 15.96 238 LYS A N 1
ATOM 1748 C CA . LYS A 1 238 ? 76.639 22.635 148.914 1.00 13.88 238 LYS A CA 1
ATOM 1749 C C . LYS A 1 238 ? 77.940 23.316 149.323 1.00 17.50 238 LYS A C 1
ATOM 1750 O O . LYS A 1 238 ? 78.973 22.655 149.476 1.00 21.49 238 LYS A O 1
ATOM 1756 N N . VAL A 1 239 ? 77.897 24.636 149.470 1.00 14.71 239 VAL A N 1
ATOM 1757 C CA . VAL A 1 239 ? 79.042 25.416 149.922 1.00 13.44 239 VAL A CA 1
ATOM 1758 C C . VAL A 1 239 ? 78.827 25.705 151.402 1.00 18.99 239 VAL A C 1
ATOM 1759 O O . VAL A 1 239 ? 77.825 26.328 151.782 1.00 16.94 239 VAL A O 1
ATOM 1763 N N . GLU A 1 240 ? 79.746 25.235 152.237 1.00 18.08 240 GLU A N 1
ATOM 1764 C CA . GLU A 1 240 ? 79.626 25.347 153.690 1.00 18.50 240 GLU A CA 1
ATOM 1765 C C . GLU A 1 240 ? 80.929 25.876 154.287 1.00 18.59 240 GLU A C 1
ATOM 1766 O O . GLU A 1 240 ? 81.993 25.821 153.664 1.00 19.77 240 GLU A O 1
ATOM 1772 N N . ILE A 1 241 ? 80.835 26.385 155.513 1.00 17.48 241 ILE A N 1
ATOM 1773 C CA . ILE A 1 241 ? 81.982 27.003 156.176 1.00 18.54 241 ILE A CA 1
ATOM 1774 C C . ILE A 1 241 ? 82.895 25.927 156.751 1.00 19.87 241 ILE A C 1
ATOM 1775 O O . ILE A 1 241 ? 82.445 25.028 157.472 1.00 21.19 241 ILE A O 1
ATOM 1780 N N . LYS A 1 242 ? 84.187 26.047 156.458 1.00 19.92 242 LYS A N 1
ATOM 1781 C CA . LYS A 1 242 ? 85.194 25.141 156.992 1.00 22.73 242 LYS A CA 1
ATOM 1782 C C . LYS A 1 242 ? 85.298 25.288 158.508 1.00 22.51 242 LYS A C 1
ATOM 1783 O O . LYS A 1 242 ? 85.273 26.399 159.039 1.00 26.76 242 LYS A O 1
ATOM 1789 N N . GLY A 1 243 ? 85.416 24.160 159.203 1.00 24.76 243 GLY A N 1
ATOM 1790 C CA . GLY A 1 243 ? 85.586 24.214 160.645 1.00 27.52 243 GLY A CA 1
ATOM 1791 C C . GLY A 1 243 ? 86.901 24.877 161.016 1.00 33.16 243 GLY A C 1
ATOM 1792 O O . GLY A 1 243 ? 87.915 24.721 160.332 1.00 33.25 243 GLY A O 1
ATOM 1793 N N . HIS A 1 244 ? 86.878 25.630 162.111 1.00 31.43 244 HIS A N 1
ATOM 1794 C CA . HIS A 1 244 ? 88.055 26.372 162.547 1.00 36.27 244 HIS A CA 1
ATOM 1795 C C . HIS A 1 244 ? 88.127 26.365 164.054 1.00 37.57 244 HIS A C 1
ATOM 1796 O O . HIS A 1 244 ? 87.324 27.030 164.696 1.00 40.82 244 HIS A O 1
#

Sequence (239 aa):
EVQLVQSGAEVKKPGESLKISCKGSGYSSFTSYWISWVRQMPGCGLEWMGIIDPSDSDTRYSPSFQGQVTISADKSISTAYLQWSSLKASDTAMYYCARGDGSTDLDYWGQGTLVTVSSGCPPCGGGSGGEIVLTQSPGTLSLSPGERATLSCRASQSVSSSYLAWYQQKPGQAPRLLIYGASSRATGIPDRFSGSGSGTDFTLTISRLEPEDFAVYYCQQDYGFPWTFGCGTKVEIKGH